Protein 5Y1F (pdb70)

Structure (mmCIF, N/CA/C/O backbone):
data_5Y1F
#
_entry.id   5Y1F
#
_cell.length_a   113.494
_cell.length_b   48.927
_cell.length_c   56.364
_cell.angle_alpha   90.00
_cell.angle_beta   104.71
_cell.angle_gamma   90.00
#
_symmetry.space_group_name_H-M   'C 1 2 1'
#
loop_
_entity.id
_entity.type
_entity.pdbx_description
1 polymer 'NAD dependent epimerase/dehydratase family'
2 non-polymer NICOTINAMIDE-ADENINE-DINUCLEOTIDE
3 water water
#
loop_
_atom_site.group_PDB
_atom_site.id
_atom_site.type_symbol
_atom_site.label_atom_id
_atom_site.label_alt_id
_atom_site.label_comp_id
_atom_site.label_asym_id
_atom_site.label_entity_id
_atom_site.label_seq_id
_atom_site.pdbx_PDB_ins_code
_atom_site.Cartn_x
_atom_site.Cartn_y
_atom_site.Cartn_z
_atom_site.occupancy
_atom_site.B_iso_or_equiv
_atom_site.auth_seq_id
_atom_site.auth_comp_id
_atom_site.auth_asym_id
_atom_site.auth_atom_id
_atom_site.pdbx_PDB_model_num
ATOM 1 N N . GLY A 1 18 ? -1.938 -8.250 28.098 1.00 32.56 -2 GLY A N 1
ATOM 2 C CA . GLY A 1 18 ? -1.752 -9.722 28.277 1.00 28.26 -2 GLY A CA 1
ATOM 3 C C . GLY A 1 18 ? -0.602 -10.037 29.218 1.00 29.47 -2 GLY A C 1
ATOM 4 O O . GLY A 1 18 ? 0.056 -9.134 29.747 1.00 28.01 -2 GLY A O 1
ATOM 5 N N . SER A 1 19 ? -0.393 -11.323 29.471 1.00 26.11 -1 SER A N 1
ATOM 6 C CA . SER A 1 19 ? 0.695 -11.757 30.361 1.00 23.04 -1 SER A CA 1
ATOM 7 C C . SER A 1 19 ? 2.058 -11.467 29.700 1.00 22.01 -1 SER A C 1
ATOM 8 O O . SER A 1 19 ? 3.058 -11.244 30.395 1.00 25.46 -1 SER A O 1
ATOM 11 N N . HIS A 1 20 ? 2.091 -11.569 28.366 1.00 20.58 0 HIS A N 1
ATOM 12 C CA . HIS A 1 20 ? 3.319 -11.433 27.551 1.00 22.34 0 HIS A CA 1
ATOM 13 C C . HIS A 1 20 ? 4.342 -12.558 27.769 1.00 19.78 0 HIS A C 1
ATOM 14 O O . HIS A 1 20 ? 5.557 -12.383 27.649 1.00 19.37 0 HIS A O 1
ATOM 21 N N . MET A 1 21 ? 3.846 -13.677 28.241 1.00 14.52 1 MET A N 1
ATOM 22 C CA . MET A 1 21 ? 4.688 -14.758 28.674 1.00 13.69 1 MET A CA 1
ATOM 23 C C . MET A 1 21 ? 5.043 -15.624 27.468 1.00 10.57 1 MET A C 1
ATOM 24 O O . MET A 1 21 ? 4.203 -15.959 26.637 1.00 11.31 1 MET A O 1
ATOM 29 N N . ILE A 1 22 ? 6.289 -16.050 27.496 1.00 9.88 2 ILE A N 1
ATOM 30 C CA . ILE A 1 22 ? 6.903 -16.803 26.398 1.00 10.24 2 ILE A CA 1
ATOM 31 C C . ILE A 1 22 ? 7.452 -18.102 26.984 1.00 10.06 2 ILE A C 1
ATOM 32 O O . ILE A 1 22 ? 8.171 -18.095 27.974 1.00 10.53 2 ILE A O 1
ATOM 37 N N . LEU A 1 23 ? 7.155 -19.207 26.316 1.00 9.03 3 LEU A N 1
ATOM 38 C CA . LEU A 1 23 ? 7.736 -20.511 26.563 1.00 8.63 3 LEU A CA 1
ATOM 39 C C . LEU A 1 23 ? 8.752 -20.895 25.486 1.00 8.21 3 LEU A C 1
ATOM 40 O O . LEU A 1 23 ? 8.470 -20.700 24.296 1.00 8.88 3 LEU A O 1
ATOM 45 N N . VAL A 1 24 ? 9.872 -21.474 25.894 1.00 7.93 4 VAL A N 1
ATOM 46 C CA . VAL A 1 24 ? 10.841 -22.037 24.965 1.00 7.50 4 VAL A CA 1
ATOM 47 C C . VAL A 1 24 ? 10.920 -23.524 25.231 1.00 7.44 4 VAL A C 1
ATOM 48 O O . VAL A 1 24 ? 11.363 -23.946 26.325 1.00 8.64 4 VAL A O 1
ATOM 52 N N . THR A 1 25 ? 10.472 -24.372 24.294 1.00 7.13 5 THR A N 1
ATOM 53 C CA . THR A 1 25 ? 10.712 -25.814 24.395 1.00 7.33 5 THR A CA 1
ATOM 54 C C . THR A 1 25 ? 12.098 -26.134 23.809 1.00 7.88 5 THR A C 1
ATOM 55 O O . THR A 1 25 ? 12.695 -25.317 23.093 1.00 8.77 5 THR A O 1
ATOM 59 N N . GLY A 1 26 ? 12.645 -27.273 24.182 1.00 7.44 6 GLY A N 1
ATOM 60 C CA . GLY A 1 26 ? 13.984 -27.613 23.769 1.00 7.64 6 GLY A CA 1
ATOM 61 C C . GLY A 1 26 ? 15.014 -26.618 24.266 1.00 7.93 6 GLY A C 1
ATOM 62 O O . GLY A 1 26 ? 16.053 -26.401 23.601 1.00 9.31 6 GLY A O 1
ATOM 63 N N . ALA A 1 27 ? 14.743 -26.007 25.439 1.00 8.12 7 ALA A N 1
ATOM 64 C CA . ALA A 1 27 ? 15.493 -24.857 25.880 1.00 8.74 7 ALA A CA 1
ATOM 65 C C . ALA A 1 27 ? 16.939 -25.126 26.220 1.00 8.25 7 ALA A C 1
ATOM 66 O O . ALA A 1 27 ? 17.712 -24.153 26.199 1.00 9.73 7 ALA A O 1
ATOM 68 N N . LEU A 1 28 ? 17.311 -26.359 26.460 1.00 8.54 8 LEU A N 1
ATOM 69 C CA . LEU A 1 28 ? 18.685 -26.683 26.851 1.00 9.72 8 LEU A CA 1
ATOM 70 C C . LEU A 1 28 ? 19.581 -27.008 25.692 1.00 10.25 8 LEU A C 1
ATOM 71 O O . LEU A 1 28 ? 20.761 -27.311 25.880 1.00 11.15 8 LEU A O 1
ATOM 76 N N . GLY A 1 29 ? 19.038 -27.033 24.480 1.00 9.38 9 GLY A N 1
ATOM 77 C CA . GLY A 1 29 ? 19.794 -27.418 23.297 1.00 9.17 9 GLY A CA 1
ATOM 78 C C . GLY A 1 29 ? 20.650 -26.312 22.724 1.00 8.83 9 GLY A C 1
ATOM 79 O O . GLY A 1 29 ? 20.856 -25.227 23.323 1.00 8.11 9 GLY A O 1
ATOM 80 N N . GLN A 1 30 ? 21.217 -26.582 21.549 1.00 8.01 10 GLN A N 1
ATOM 81 C CA . GLN A 1 30 ? 22.172 -25.671 20.948 1.00 7.98 10 GLN A CA 1
ATOM 82 C C . GLN A 1 30 ? 21.592 -24.299 20.732 1.00 8.42 10 GLN A C 1
ATOM 83 O O . GLN A 1 30 ? 22.189 -23.271 21.074 1.00 8.29 10 GLN A O 1
ATOM 89 N N . ILE A 1 31 ? 20.417 -24.261 20.145 1.00 7.85 11 ILE A N 1
ATOM 90 C CA . ILE A 1 31 ? 19.759 -22.964 19.900 1.00 7.55 11 ILE A CA 1
ATOM 91 C C . ILE A 1 31 ? 19.219 -22.390 21.191 1.00 7.93 11 ILE A C 1
ATOM 92 O O . ILE A 1 31 ? 19.375 -21.210 21.503 1.00 8.55 11 ILE A O 1
ATOM 97 N N . GLY A 1 32 ? 18.497 -23.196 21.950 1.00 7.48 12 GLY A N 1
ATOM 98 C CA . GLY A 1 32 ? 17.775 -22.760 23.130 1.00 8.51 12 GLY A CA 1
ATOM 99 C C . GLY A 1 32 ? 18.679 -22.138 24.160 1.00 9.31 12 GLY A C 1
ATOM 100 O O . GLY A 1 32 ? 18.295 -21.143 24.791 1.00 10.36 12 GLY A O 1
ATOM 101 N N . THR A 1 33 ? 19.894 -22.655 24.318 1.00 9.04 13 THR A N 1
ATOM 102 C CA . THR A 1 33 ? 20.885 -22.085 25.235 1.00 11.50 13 THR A CA 1
ATOM 103 C C . THR A 1 33 ? 21.059 -20.591 24.989 1.00 12.24 13 THR A C 1
ATOM 104 O O . THR A 1 33 ? 21.167 -19.782 25.934 1.00 14.59 13 THR A O 1
ATOM 108 N N . GLU A 1 34 ? 21.057 -20.200 23.734 1.00 9.47 14 GLU A N 1
ATOM 109 C CA . GLU A 1 34 ? 21.269 -18.819 23.355 1.00 9.64 14 GLU A CA 1
ATOM 110 C C . GLU A 1 34 ? 19.978 -18.060 23.151 1.00 9.99 14 GLU A C 1
ATOM 111 O O . GLU A 1 34 ? 19.923 -16.846 23.437 1.00 10.43 14 GLU A O 1
ATOM 117 N N . LEU A 1 35 ? 18.925 -18.723 22.674 1.00 9.22 15 LEU A N 1
ATOM 118 C CA . LEU A 1 35 ? 17.671 -18.051 22.472 1.00 8.38 15 LEU A CA 1
ATOM 119 C C . LEU A 1 35 ? 17.006 -17.619 23.769 1.00 9.71 15 LEU A C 1
ATOM 120 O O . LEU A 1 35 ? 16.471 -16.507 23.847 1.00 10.21 15 LEU A O 1
ATOM 125 N N . VAL A 1 36 ? 17.097 -18.438 24.815 1.00 9.64 16 VAL A N 1
ATOM 126 C CA . VAL A 1 36 ? 16.563 -18.041 26.117 1.00 9.61 16 VAL A CA 1
ATOM 127 C C . VAL A 1 36 ? 17.188 -16.724 26.579 1.00 11.21 16 VAL A C 1
ATOM 128 O O . VAL A 1 36 ? 16.459 -15.799 26.990 1.00 11.05 16 VAL A O 1
ATOM 132 N N . LEU A 1 37 ? 18.508 -16.606 26.476 1.00 10.46 17 LEU A N 1
ATOM 133 C CA . LEU A 1 37 ? 19.171 -15.367 26.840 1.00 11.41 17 LEU A CA 1
ATOM 134 C C . LEU A 1 37 ? 18.701 -14.209 26.013 1.00 10.50 17 LEU A C 1
ATOM 135 O O . LEU A 1 37 ? 18.414 -13.117 26.574 1.00 11.63 17 LEU A O 1
ATOM 140 N N . ALA A 1 38 ? 18.621 -14.355 24.702 1.00 11.01 18 ALA A N 1
ATOM 141 C CA . ALA A 1 38 ? 18.214 -13.267 23.862 1.00 11.67 18 ALA A CA 1
ATOM 142 C C . ALA A 1 38 ? 16.788 -12.828 24.203 1.00 10.85 18 ALA A C 1
ATOM 143 O O . ALA A 1 38 ? 16.488 -11.626 24.183 1.00 11.42 18 ALA A O 1
ATOM 145 N N . LEU A 1 39 ? 15.909 -13.777 24.495 1.00 10.88 19 LEU A N 1
ATOM 146 C CA . LEU A 1 39 ? 14.507 -13.434 24.808 1.00 10.63 19 LEU A CA 1
ATOM 147 C C . LEU A 1 39 ? 14.432 -12.778 26.185 1.00 11.13 19 LEU A C 1
ATOM 148 O O . LEU A 1 39 ? 13.650 -11.835 26.370 1.00 11.43 19 LEU A O 1
ATOM 153 N N . GLN A 1 40 ? 15.232 -13.232 27.118 1.00 10.22 20 GLN A N 1
ATOM 154 C CA . GLN A 1 40 ? 15.270 -12.574 28.451 1.00 11.23 20 GLN A CA 1
ATOM 155 C C . GLN A 1 40 ? 15.700 -11.122 28.285 1.00 13.14 20 GLN A C 1
ATOM 156 O O . GLN A 1 40 ? 15.109 -10.222 28.919 1.00 15.11 20 GLN A O 1
ATOM 162 N N . GLU A 1 41 ? 16.705 -10.860 27.453 1.00 13.17 21 GLU A N 1
ATOM 163 C CA . GLU A 1 41 ? 17.179 -9.484 27.284 1.00 16.24 21 GLU A CA 1
ATOM 164 C C . GLU A 1 41 ? 16.157 -8.636 26.538 1.00 17.24 21 GLU A C 1
ATOM 165 O O . GLU A 1 41 ? 15.996 -7.447 26.834 1.00 19.14 21 GLU A O 1
ATOM 171 N N . LYS A 1 42 ? 15.443 -9.219 25.577 1.00 13.30 22 LYS A N 1
ATOM 172 C CA . LYS A 1 42 ? 14.478 -8.486 24.772 1.00 15.73 22 LYS A CA 1
ATOM 173 C C . LYS A 1 42 ? 13.231 -8.131 25.569 1.00 13.73 22 LYS A C 1
ATOM 174 O O . LYS A 1 42 ? 12.718 -6.999 25.477 1.00 16.39 22 LYS A O 1
ATOM 180 N N . TYR A 1 43 ? 12.710 -9.096 26.314 1.00 12.34 23 TYR A N 1
ATOM 181 C CA . TYR A 1 43 ? 11.375 -8.992 26.925 1.00 12.51 23 TYR A CA 1
ATOM 182 C C . TYR A 1 43 ? 11.394 -8.816 28.411 1.00 13.07 23 TYR A C 1
ATOM 183 O O . TYR A 1 43 ? 10.352 -8.456 28.978 1.00 15.13 23 TYR A O 1
ATOM 192 N N . GLY A 1 44 ? 12.517 -9.109 29.061 1.00 13.62 24 GLY A N 1
ATOM 193 C CA . GLY A 1 44 ? 12.639 -9.117 30.510 1.00 14.24 24 GLY A CA 1
ATOM 194 C C . GLY A 1 44 ? 12.682 -10.535 31.007 1.00 13.69 24 GLY A C 1
ATOM 195 O O . GLY A 1 44 ? 11.972 -11.418 30.523 1.00 14.43 24 GLY A O 1
ATOM 196 N N . ASN A 1 45 ? 13.496 -10.804 32.001 1.00 13.05 25 ASN A N 1
ATOM 197 C CA . ASN A 1 45 ? 13.684 -12.164 32.449 1.00 16.27 25 ASN A CA 1
ATOM 198 C C . ASN A 1 45 ? 12.386 -12.776 32.971 1.00 15.90 25 ASN A C 1
ATOM 199 O O . ASN A 1 45 ? 12.122 -13.961 32.726 1.00 20.12 25 ASN A O 1
ATOM 204 N N . ASP A 1 46 ? 11.517 -12.003 33.604 1.00 16.08 26 ASP A N 1
ATOM 205 C CA . ASP A 1 46 ? 10.305 -12.559 34.178 1.00 17.11 26 ASP A CA 1
ATOM 206 C C . ASP A 1 46 ? 9.294 -13.083 33.175 1.00 17.24 26 ASP A C 1
ATOM 207 O O . ASP A 1 46 ? 8.229 -13.601 33.556 1.00 19.12 26 ASP A O 1
ATOM 212 N N . LYS A 1 47 ? 9.544 -12.800 31.904 1.00 13.43 27 LYS A N 1
ATOM 213 C CA . LYS A 1 47 ? 8.607 -13.166 30.860 1.00 13.75 27 LYS A CA 1
ATOM 214 C C . LYS A 1 47 ? 8.917 -14.483 30.212 1.00 10.76 27 LYS A C 1
ATOM 215 O O . LYS A 1 47 ? 8.111 -14.934 29.430 1.00 12.67 27 LYS A O 1
ATOM 221 N N . ILE A 1 48 ? 10.040 -15.103 30.533 1.00 10.71 28 ILE A N 1
ATOM 222 C CA . ILE A 1 48 ? 10.497 -16.268 29.793 1.00 10.27 28 ILE A CA 1
ATOM 223 C C . ILE A 1 48 ? 10.536 -17.525 30.633 1.00 12.01 28 ILE A C 1
ATOM 224 O O . ILE A 1 48 ? 11.071 -17.522 31.757 1.00 13.60 28 ILE A O 1
ATOM 229 N N . ILE A 1 49 ? 9.862 -18.574 30.183 1.00 10.00 29 ILE A N 1
ATOM 230 C CA . ILE A 1 49 ? 9.882 -19.861 30.826 1.00 10.40 29 ILE A CA 1
ATOM 231 C C . ILE A 1 49 ? 10.580 -20.854 29.908 1.00 8.82 29 ILE A C 1
ATOM 232 O O . ILE A 1 49 ? 10.235 -20.950 28.722 1.00 10.59 29 ILE A O 1
ATOM 237 N N . ALA A 1 50 ? 11.506 -21.626 30.437 1.00 9.51 30 ALA A N 1
ATOM 238 C CA . ALA A 1 50 ? 12.240 -22.631 29.678 1.00 8.69 30 ALA A CA 1
ATOM 239 C C . ALA A 1 50 ? 11.637 -23.987 29.966 1.00 8.41 30 ALA A C 1
ATOM 240 O O . ALA A 1 50 ? 11.236 -24.258 31.124 1.00 10.48 30 ALA A O 1
ATOM 242 N N . SER A 1 51 ? 11.667 -24.893 29.003 1.00 8.72 31 SER A N 1
ATOM 243 C CA . SER A 1 51 ? 11.251 -26.270 29.237 1.00 8.89 31 SER A CA 1
ATOM 244 C C . SER A 1 51 ? 12.120 -27.233 28.430 1.00 9.32 31 SER A C 1
ATOM 245 O O . SER A 1 51 ? 12.587 -26.923 27.316 1.00 9.35 31 SER A O 1
ATOM 248 N N . ASP A 1 52 ? 12.397 -28.376 29.027 1.00 8.73 32 ASP A N 1
ATOM 249 C CA . ASP A 1 52 ? 13.131 -29.469 28.398 1.00 8.67 32 ASP A CA 1
ATOM 250 C C . ASP A 1 52 ? 12.868 -30.719 29.268 1.00 9.27 32 ASP A C 1
ATOM 251 O O . ASP A 1 52 ? 12.061 -30.664 30.199 1.00 9.88 32 ASP A O 1
ATOM 256 N N . LEU A 1 53 ? 13.490 -31.837 28.929 1.00 10.14 33 LEU A N 1
ATOM 257 C CA . LEU A 1 53 ? 13.192 -33.098 29.609 1.00 10.12 33 LEU A CA 1
ATOM 258 C C . LEU A 1 53 ? 13.573 -33.163 31.074 1.00 11.97 33 LEU A C 1
ATOM 259 O O . LEU A 1 53 ? 12.797 -33.677 31.900 1.00 14.24 33 LEU A O 1
ATOM 264 N N . LYS A 1 54 ? 14.744 -32.663 31.398 1.00 10.63 34 LYS A N 1
ATOM 265 C CA . LYS A 1 54 ? 15.308 -32.772 32.770 1.00 13.23 34 LYS A CA 1
ATOM 266 C C . LYS A 1 54 ? 15.721 -31.424 33.264 1.00 15.04 34 LYS A C 1
ATOM 267 O O . LYS A 1 54 ? 16.309 -30.621 32.530 1.00 14.35 34 LYS A O 1
ATOM 273 N N . GLU A 1 55 ? 15.394 -31.196 34.534 1.00 15.96 35 GLU A N 1
ATOM 274 C CA . GLU A 1 55 ? 15.699 -29.956 35.205 1.00 19.13 35 GLU A CA 1
ATOM 275 C C . GLU A 1 55 ? 17.182 -29.855 35.357 1.00 18.68 35 GLU A C 1
ATOM 276 O O . GLU A 1 55 ? 17.785 -30.715 36.005 1.00 22.50 35 GLU A O 1
ATOM 282 N N . PRO A 1 56 ? 17.787 -28.773 34.873 1.00 20.49 36 PRO A N 1
ATOM 283 C CA . PRO A 1 56 ? 19.195 -28.458 35.047 1.00 28.30 36 PRO A CA 1
ATOM 284 C C . PRO A 1 56 ? 19.535 -27.979 36.481 1.00 25.38 36 PRO A C 1
ATOM 285 O O . PRO A 1 56 ? 18.666 -27.474 37.172 1.00 24.86 36 PRO A O 1
ATOM 289 N N . GLU A 1 57 ? 20.757 -28.287 36.938 1.00 36.29 37 GLU A N 1
ATOM 290 C CA . GLU A 1 57 ? 21.286 -27.831 38.237 1.00 40.04 37 GLU A CA 1
ATOM 291 C C . GLU A 1 57 ? 21.328 -26.301 38.335 1.00 33.60 37 GLU A C 1
ATOM 292 O O . GLU A 1 57 ? 20.656 -25.721 39.185 1.00 40.11 37 GLU A O 1
ATOM 298 N N . ASN A 1 58 ? 22.127 -25.649 37.493 1.00 36.74 38 ASN A N 1
ATOM 299 C CA . ASN A 1 58 ? 22.632 -24.286 37.817 1.00 35.68 38 ASN A CA 1
ATOM 300 C C . ASN A 1 58 ? 22.169 -23.161 36.881 1.00 32.01 38 ASN A C 1
ATOM 301 O O . ASN A 1 58 ? 22.966 -22.597 36.134 1.00 28.07 38 ASN A O 1
ATOM 306 N N . TYR A 1 59 ? 20.899 -22.780 36.987 1.00 28.01 39 TYR A N 1
ATOM 307 C CA . TYR A 1 59 ? 20.136 -22.317 35.820 1.00 26.53 39 TYR A CA 1
ATOM 308 C C . TYR A 1 59 ? 19.291 -21.093 36.144 1.00 23.51 39 TYR A C 1
ATOM 309 O O . TYR A 1 59 ? 18.468 -21.133 37.064 1.00 30.08 39 TYR A O 1
ATOM 318 N N . HIS A 1 60 ? 19.523 -19.995 35.422 1.00 25.13 40 HIS A N 1
ATOM 319 C CA . HIS A 1 60 ? 18.938 -18.694 35.722 1.00 26.90 40 HIS A CA 1
ATOM 320 C C . HIS A 1 60 ? 17.816 -18.387 34.720 1.00 25.40 40 HIS A C 1
ATOM 321 O O . HIS A 1 60 ? 17.807 -17.376 34.006 1.00 21.84 40 HIS A O 1
ATOM 328 N N . CYS A 1 61 ? 16.892 -19.326 34.635 1.00 23.05 41 CYS A N 1
ATOM 329 C CA . CYS A 1 61 ? 15.601 -19.063 34.047 1.00 18.64 41 CYS A CA 1
ATOM 330 C C . CYS A 1 61 ? 14.625 -19.976 34.805 1.00 19.14 41 CYS A C 1
ATOM 331 O O . CYS A 1 61 ? 14.963 -21.094 35.168 1.00 19.46 41 CYS A O 1
ATOM 334 N N . LYS A 1 62 ? 13.412 -19.526 34.995 1.00 16.19 42 LYS A N 1
ATOM 335 C CA . LYS A 1 62 ? 12.365 -20.427 35.431 1.00 14.84 42 LYS A CA 1
ATOM 336 C C . LYS A 1 62 ? 12.241 -21.580 34.433 1.00 12.42 42 LYS A C 1
ATOM 337 O O . LYS A 1 62 ? 12.286 -21.365 33.184 1.00 12.16 42 LYS A O 1
ATOM 343 N N . PHE A 1 63 ? 12.079 -22.761 34.973 1.00 11.15 43 PHE A N 1
ATOM 344 C CA . PHE A 1 63 ? 12.153 -23.993 34.198 1.00 11.37 43 PHE A CA 1
ATOM 345 C C . PHE A 1 63 ? 10.990 -24.900 34.553 1.00 11.56 43 PHE A C 1
ATOM 346 O O . PHE A 1 63 ? 10.655 -25.080 35.743 1.00 13.94 43 PHE A O 1
ATOM 354 N N . GLU A 1 64 ? 10.346 -25.479 33.546 1.00 11.12 44 GLU A N 1
ATOM 355 C CA . GLU A 1 64 ? 9.321 -26.473 33.737 1.00 11.21 44 GLU A CA 1
ATOM 356 C C . GLU A 1 64 ? 9.649 -27.712 32.924 1.00 11.20 44 GLU A C 1
ATOM 357 O O . GLU A 1 64 ? 9.712 -27.657 31.694 1.00 12.09 44 GLU A O 1
ATOM 363 N N . LYS A 1 65 ? 9.858 -28.841 33.569 1.00 10.32 45 LYS A N 1
ATOM 364 C CA . LYS A 1 65 ? 10.204 -30.054 32.867 1.00 10.69 45 LYS A CA 1
ATOM 365 C C . LYS A 1 65 ? 8.991 -30.575 32.127 1.00 10.00 45 LYS A C 1
ATOM 366 O O . LYS A 1 65 ? 7.873 -30.525 32.648 1.00 10.90 45 LYS A O 1
ATOM 372 N N . CYS A 1 66 ? 9.201 -31.153 30.963 1.00 9.74 46 CYS A N 1
ATOM 373 C CA . CYS A 1 66 ? 8.131 -31.773 30.217 1.00 10.18 46 CYS A CA 1
ATOM 374 C C . CYS A 1 66 ? 8.676 -32.647 29.112 1.00 9.28 46 CYS A C 1
ATOM 375 O O . CYS A 1 66 ? 9.655 -32.260 28.459 1.00 10.63 46 CYS A O 1
ATOM 378 N N . ASP A 1 67 ? 8.045 -33.770 28.810 1.00 9.90 47 ASP A N 1
ATOM 379 C CA . ASP A 1 67 ? 8.263 -34.429 27.524 1.00 9.18 47 ASP A CA 1
ATOM 380 C C . ASP A 1 67 ? 7.247 -33.806 26.568 1.00 10.33 47 ASP A C 1
ATOM 381 O O . ASP A 1 67 ? 6.052 -33.697 26.870 1.00 9.99 47 ASP A O 1
ATOM 386 N N . ILE A 1 68 ? 7.715 -33.412 25.380 1.00 8.93 48 ILE A N 1
ATOM 387 C CA . ILE A 1 68 ? 6.881 -32.742 24.419 1.00 9.69 48 ILE A CA 1
ATOM 388 C C . ILE A 1 68 ? 5.748 -33.617 23.928 1.00 9.27 48 ILE A C 1
ATOM 389 O O . ILE A 1 68 ? 4.770 -33.117 23.363 1.00 10.77 48 ILE A O 1
ATOM 394 N N . ARG A 1 69 ? 5.877 -34.928 24.137 1.00 9.84 49 ARG A N 1
ATOM 395 C CA . ARG A 1 69 ? 4.815 -35.863 23.806 1.00 10.92 49 ARG A CA 1
ATOM 396 C C . ARG A 1 69 ? 3.707 -35.948 24.839 1.00 10.72 49 ARG A C 1
ATOM 397 O O . ARG A 1 69 ? 2.664 -36.536 24.559 1.00 14.23 49 ARG A O 1
ATOM 405 N N . ASP A 1 70 ? 3.901 -35.387 26.002 1.00 9.21 50 ASP A N 1
ATOM 406 C CA . ASP A 1 70 ? 2.964 -35.492 27.146 1.00 10.46 50 ASP A CA 1
ATOM 407 C C . ASP A 1 70 ? 2.065 -34.294 27.070 1.00 10.47 50 ASP A C 1
ATOM 408 O O . ASP A 1 70 ? 2.345 -33.238 27.598 1.00 11.52 50 ASP A O 1
ATOM 413 N N . ILE A 1 71 ? 0.942 -34.499 26.397 1.00 12.06 51 ILE A N 1
ATOM 414 C CA . ILE A 1 71 ? 0.034 -33.362 26.173 1.00 13.90 51 ILE A CA 1
ATOM 415 C C . ILE A 1 71 ? -0.556 -32.754 27.443 1.00 12.82 51 ILE A C 1
ATOM 416 O O . ILE A 1 71 ? -0.715 -31.547 27.574 1.00 12.58 51 ILE A O 1
ATOM 421 N N . GLU A 1 72 ? -0.830 -33.611 28.427 1.00 12.58 52 GLU A N 1
ATOM 422 C CA . GLU A 1 72 ? -1.424 -33.105 29.648 1.00 14.59 52 GLU A CA 1
ATOM 423 C C . GLU A 1 72 ? -0.495 -32.157 30.424 1.00 11.70 52 GLU A C 1
ATOM 424 O O . GLU A 1 72 ? -0.875 -31.071 30.838 1.00 12.08 52 GLU A O 1
ATOM 430 N N . THR A 1 73 ? 0.759 -32.573 30.589 1.00 12.06 53 THR A N 1
ATOM 431 C CA . THR A 1 73 ? 1.703 -31.746 31.292 1.00 11.35 53 THR A CA 1
ATOM 432 C C . THR A 1 73 ? 2.053 -30.497 30.465 1.00 9.34 53 THR A C 1
ATOM 433 O O . THR A 1 73 ? 2.115 -29.403 30.957 1.00 10.48 53 THR A O 1
ATOM 437 N N . TYR A 1 74 ? 2.177 -30.676 29.148 1.00 9.79 54 TYR A N 1
ATOM 438 C CA . TYR A 1 74 ? 2.470 -29.518 28.289 1.00 9.70 54 TYR A CA 1
ATOM 439 C C . TYR A 1 74 ? 1.382 -28.456 28.415 1.00 10.54 54 TYR A C 1
ATOM 440 O O . TYR A 1 74 ? 1.642 -27.268 28.576 1.00 10.62 54 TYR A O 1
ATOM 449 N N . GLU A 1 75 ? 0.127 -28.903 28.318 1.00 11.96 55 GLU A N 1
ATOM 450 C CA . GLU A 1 75 ? -0.954 -27.957 28.449 1.00 12.90 55 GLU A CA 1
ATOM 451 C C . GLU A 1 75 ? -0.953 -27.233 29.796 1.00 12.19 55 GLU A C 1
ATOM 452 O O . GLU A 1 75 ? -1.173 -26.019 29.876 1.00 13.00 55 GLU A O 1
ATOM 458 N N . ARG A 1 76 ? -0.729 -28.011 30.860 1.00 12.44 56 ARG A N 1
ATOM 459 C CA . ARG A 1 76 ? -0.680 -27.459 32.173 1.00 14.78 56 ARG A CA 1
ATOM 460 C C . ARG A 1 76 ? 0.386 -26.361 32.281 1.00 13.11 56 ARG A C 1
ATOM 461 O O . ARG A 1 76 ? 0.138 -25.286 32.824 1.00 13.73 56 ARG A O 1
ATOM 469 N N . ILE A 1 77 ? 1.586 -26.591 31.746 1.00 12.52 57 ILE A N 1
ATOM 470 C CA . ILE A 1 77 ? 2.622 -25.584 31.812 1.00 13.35 57 ILE A CA 1
ATOM 471 C C . ILE A 1 77 ? 2.164 -24.323 31.105 1.00 11.62 57 ILE A C 1
ATOM 472 O O . ILE A 1 77 ? 2.391 -23.201 31.554 1.00 12.95 57 ILE A O 1
ATOM 477 N N . ASN A 1 78 ? 1.506 -24.484 29.970 1.00 10.89 58 ASN A N 1
ATOM 478 C CA . ASN A 1 78 ? 1.068 -23.345 29.201 1.00 10.44 58 ASN A CA 1
ATOM 479 C C . ASN A 1 78 ? -0.022 -22.559 29.922 1.00 12.70 58 ASN A C 1
ATOM 480 O O . ASN A 1 78 ? 0.049 -21.340 30.036 1.00 13.21 58 ASN A O 1
ATOM 485 N N . ASN A 1 79 ? -1.015 -23.274 30.441 1.00 14.71 59 ASN A N 1
ATOM 486 C CA . ASN A 1 79 ? -2.117 -22.687 31.234 1.00 18.09 59 ASN A CA 1
ATOM 487 C C . ASN A 1 79 ? -1.678 -21.934 32.405 1.00 16.68 59 ASN A C 1
ATOM 488 O O . ASN A 1 79 ? -2.089 -20.795 32.621 1.00 17.55 59 ASN A O 1
ATOM 493 N N A GLU A 1 80 ? -0.878 -22.599 33.224 0.50 17.85 60 GLU A N 1
ATOM 494 N N B GLU A 1 80 ? -0.850 -22.586 33.206 0.50 16.69 60 GLU A N 1
ATOM 495 C CA A GLU A 1 80 ? -0.560 -22.078 34.539 0.50 20.87 60 GLU A CA 1
ATOM 496 C CA B GLU A 1 80 ? -0.526 -22.106 34.543 0.50 18.40 60 GLU A CA 1
ATOM 497 C C A GLU A 1 80 ? 0.302 -20.848 34.385 0.50 18.97 60 GLU A C 1
ATOM 498 C C B GLU A 1 80 ? 0.445 -20.946 34.489 0.50 18.34 60 GLU A C 1
ATOM 499 O O A GLU A 1 80 ? 0.103 -19.865 35.102 0.50 19.92 60 GLU A O 1
ATOM 500 O O B GLU A 1 80 ? 0.566 -20.173 35.453 0.50 19.66 60 GLU A O 1
ATOM 511 N N . ASN A 1 81 ? 1.201 -20.855 33.392 1.00 17.46 61 ASN A N 1
ATOM 512 C CA . ASN A 1 81 ? 2.095 -19.725 33.158 1.00 16.36 61 ASN A CA 1
ATOM 513 C C . ASN A 1 81 ? 1.555 -18.674 32.183 1.00 13.89 61 ASN A C 1
ATOM 514 O O . ASN A 1 81 ? 2.246 -17.720 31.833 1.00 16.18 61 ASN A O 1
ATOM 519 N N . LYS A 1 82 ? 0.319 -18.846 31.748 1.00 14.01 62 LYS A N 1
ATOM 520 C CA . LYS A 1 82 ? -0.333 -17.897 30.875 1.00 14.56 62 LYS A CA 1
ATOM 521 C C . LYS A 1 82 ? 0.476 -17.642 29.606 1.00 12.28 62 LYS A C 1
ATOM 522 O O . LYS A 1 82 ? 0.562 -16.535 29.125 1.00 13.09 62 LYS A O 1
ATOM 528 N N . ILE A 1 83 ? 0.979 -18.731 29.026 1.00 10.91 63 ILE A N 1
ATOM 529 C CA . ILE A 1 83 ? 1.884 -18.625 27.879 1.00 10.85 63 ILE A CA 1
ATOM 530 C C . ILE A 1 83 ? 1.108 -18.104 26.671 1.00 9.72 63 ILE A C 1
ATOM 531 O O . ILE A 1 83 ? 0.084 -18.685 26.286 1.00 10.61 63 ILE A O 1
ATOM 536 N N . GLU A 1 84 ? 1.634 -17.075 26.030 1.00 10.49 64 GLU A N 1
ATOM 537 C CA . GLU A 1 84 ? 1.053 -16.497 24.838 1.00 10.85 64 GLU A CA 1
ATOM 538 C C . GLU A 1 84 ? 1.841 -16.762 23.533 1.00 10.41 64 GLU A C 1
ATOM 539 O O . GLU A 1 84 ? 1.303 -16.657 22.452 1.00 10.51 64 GLU A O 1
ATOM 545 N N . ILE A 1 85 ? 3.111 -17.071 23.691 1.00 9.52 65 ILE A N 1
ATOM 546 C CA . ILE A 1 85 ? 4.055 -17.247 22.562 1.00 8.82 65 ILE A CA 1
ATOM 547 C C . ILE A 1 85 ? 4.916 -18.449 22.932 1.00 8.91 65 ILE A C 1
ATOM 548 O O . ILE A 1 85 ? 5.455 -18.502 24.045 1.00 9.30 65 ILE A O 1
ATOM 553 N N . VAL A 1 86 ? 5.104 -19.358 22.001 1.00 7.73 66 VAL A N 1
ATOM 554 C CA . VAL A 1 86 ? 6.014 -20.497 22.179 1.00 7.99 66 VAL A CA 1
ATOM 555 C C . VAL A 1 86 ? 7.049 -20.506 21.064 1.00 8.05 66 VAL A C 1
ATOM 556 O O . VAL A 1 86 ? 6.717 -20.502 19.868 1.00 8.78 66 VAL A O 1
ATOM 560 N N . TYR A 1 87 ? 8.300 -20.607 21.477 1.00 7.64 67 TYR A N 1
ATOM 561 C CA . TYR A 1 87 ? 9.435 -20.871 20.586 1.00 7.49 67 TYR A CA 1
ATOM 562 C C . TYR A 1 87 ? 9.742 -22.352 20.758 1.00 7.16 67 TYR A C 1
ATOM 563 O O . TYR A 1 87 ? 10.242 -22.801 21.802 1.00 7.84 67 TYR A O 1
ATOM 572 N N . HIS A 1 88 ? 9.342 -23.157 19.771 1.00 6.84 68 HIS A N 1
ATOM 573 C CA . HIS A 1 88 ? 9.332 -24.605 19.898 1.00 7.22 68 HIS A CA 1
ATOM 574 C C . HIS A 1 88 ? 10.583 -25.196 19.259 1.00 7.06 68 HIS A C 1
ATOM 575 O O . HIS A 1 88 ? 10.610 -25.463 18.047 1.00 8.02 68 HIS A O 1
ATOM 582 N N . LEU A 1 89 ? 11.581 -25.479 20.081 1.00 6.84 69 LEU A N 1
ATOM 583 C CA . LEU A 1 89 ? 12.864 -25.988 19.625 1.00 7.22 69 LEU A CA 1
ATOM 584 C C . LEU A 1 89 ? 13.029 -27.485 19.856 1.00 7.78 69 LEU A C 1
ATOM 585 O O . LEU A 1 89 ? 13.984 -28.043 19.332 1.00 9.00 69 LEU A O 1
ATOM 590 N N . ALA A 1 90 ? 12.171 -28.143 20.633 1.00 7.62 70 ALA A N 1
ATOM 591 C CA . ALA A 1 90 ? 12.380 -29.542 20.932 1.00 8.46 70 ALA A CA 1
ATOM 592 C C . ALA A 1 90 ? 12.334 -30.387 19.675 1.00 7.63 70 ALA A C 1
ATOM 593 O O . ALA A 1 90 ? 11.427 -30.238 18.870 1.00 8.62 70 ALA A O 1
ATOM 595 N N . ALA A 1 91 ? 13.272 -31.287 19.517 1.00 8.23 71 ALA A N 1
ATOM 596 C CA . ALA A 1 91 ? 13.335 -32.138 18.330 1.00 7.41 71 ALA A CA 1
ATOM 597 C C . ALA A 1 91 ? 14.426 -33.161 18.514 1.00 7.98 71 ALA A C 1
ATOM 598 O O . ALA A 1 91 ? 15.302 -33.024 19.366 1.00 9.72 71 ALA A O 1
ATOM 600 N N . ILE A 1 92 ? 14.378 -34.174 17.668 1.00 7.57 72 ILE A N 1
ATOM 601 C CA . ILE A 1 92 ? 15.470 -35.124 17.390 1.00 8.10 72 ILE A CA 1
ATOM 602 C C . ILE A 1 92 ? 16.013 -34.748 16.002 1.00 7.73 72 ILE A C 1
ATOM 603 O O . ILE A 1 92 ? 15.243 -34.540 15.074 1.00 9.36 72 ILE A O 1
ATOM 608 N N A LEU A 1 93 ? 17.331 -34.630 15.885 0.50 7.94 73 LEU A N 1
ATOM 609 N N B LEU A 1 93 ? 17.338 -34.676 15.916 0.50 7.75 73 LEU A N 1
ATOM 610 C CA A LEU A 1 93 ? 17.915 -34.116 14.653 0.50 8.29 73 LEU A CA 1
ATOM 611 C CA B LEU A 1 93 ? 18.041 -34.110 14.771 0.50 7.94 73 LEU A CA 1
ATOM 612 C C A LEU A 1 93 ? 18.330 -35.213 13.703 0.50 8.59 73 LEU A C 1
ATOM 613 C C B LEU A 1 93 ? 18.338 -35.193 13.727 0.50 8.35 73 LEU A C 1
ATOM 614 O O A LEU A 1 93 ? 17.989 -36.394 13.874 0.50 9.04 73 LEU A O 1
ATOM 615 O O B LEU A 1 93 ? 18.009 -36.372 13.919 0.50 9.23 73 LEU A O 1
ATOM 624 N N . SER A 1 94 ? 18.990 -34.839 12.615 1.00 8.95 74 SER A N 1
ATOM 625 C CA . SER A 1 94 ? 19.075 -35.737 11.468 1.00 9.61 74 SER A CA 1
ATOM 626 C C . SER A 1 94 ? 19.870 -37.012 11.743 1.00 9.24 74 SER A C 1
ATOM 627 O O . SER A 1 94 ? 19.462 -38.080 11.362 1.00 9.34 74 SER A O 1
ATOM 630 N N . ALA A 1 95 ? 21.045 -36.894 12.320 1.00 8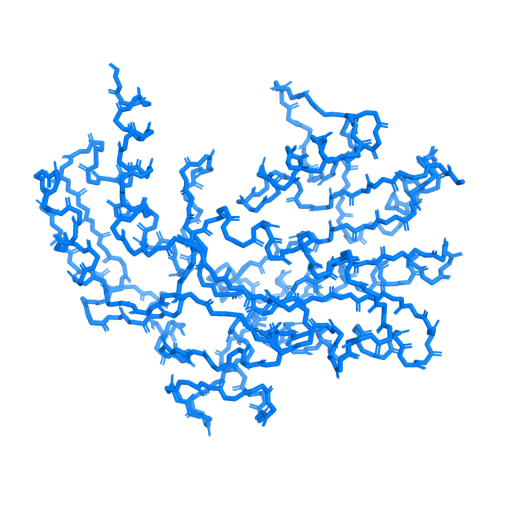.96 75 ALA A N 1
ATOM 631 C CA . ALA A 1 95 ? 21.899 -38.068 12.547 1.00 9.57 75 ALA A CA 1
ATOM 632 C C . ALA A 1 95 ? 21.275 -39.013 13.550 1.00 9.79 75 ALA A C 1
ATOM 633 O O . ALA A 1 95 ? 21.148 -40.198 13.303 1.00 10.21 75 ALA A O 1
ATOM 635 N N . ALA A 1 96 ? 20.743 -38.469 14.631 1.00 10.19 76 ALA A N 1
ATOM 636 C CA . ALA A 1 96 ? 20.036 -39.267 15.642 1.00 9.81 76 ALA A CA 1
ATOM 637 C C . ALA A 1 96 ? 18.804 -39.914 15.030 1.00 10.94 76 ALA A C 1
ATOM 638 O O . ALA A 1 96 ? 18.465 -41.046 15.370 1.00 11.30 76 ALA A O 1
ATOM 640 N N . GLY A 1 97 ? 18.133 -39.238 14.094 1.00 10.02 77 GLY A N 1
ATOM 641 C CA . GLY A 1 97 ? 16.947 -39.733 13.498 1.00 10.98 77 GLY A CA 1
ATOM 642 C C . GLY A 1 97 ? 17.230 -40.851 12.530 1.00 11.73 77 GLY A C 1
ATOM 643 O O . GLY A 1 97 ? 16.391 -41.758 12.378 1.00 12.96 77 GLY A O 1
ATOM 644 N N . GLU A 1 98 ? 18.402 -40.861 11.878 1.00 11.25 78 GLU A N 1
ATOM 645 C CA . GLU A 1 98 ? 18.752 -41.999 11.032 1.00 11.73 78 GLU A CA 1
ATOM 646 C C . GLU A 1 98 ? 18.986 -43.229 11.906 1.00 12.20 78 GLU A C 1
ATOM 647 O O . GLU A 1 98 ? 18.678 -44.335 11.490 1.00 15.27 78 GLU A O 1
ATOM 653 N N . LYS A 1 99 ? 19.593 -43.043 13.052 1.00 12.35 79 LYS A N 1
ATOM 654 C CA . LYS A 1 99 ? 19.854 -44.129 13.992 1.00 12.96 79 LYS A CA 1
ATOM 655 C C . LYS A 1 99 ? 18.543 -44.634 14.613 1.00 14.09 79 LYS A C 1
ATOM 656 O O . LYS A 1 99 ? 18.410 -45.869 14.866 1.00 16.02 79 LYS A O 1
ATOM 662 N N A ASN A 1 100 ? 17.579 -43.749 14.856 0.50 13.35 80 ASN A N 1
ATOM 663 N N B ASN A 1 100 ? 17.583 -43.753 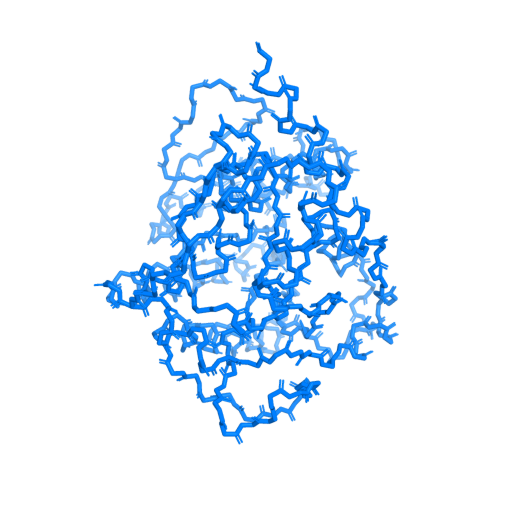14.883 0.50 12.11 80 ASN A N 1
ATOM 664 C CA A ASN A 1 100 ? 16.346 -44.095 15.565 0.50 15.37 80 ASN A CA 1
ATOM 665 C CA B ASN A 1 100 ? 16.328 -44.143 15.530 0.50 12.49 80 ASN A CA 1
ATOM 666 C C A ASN A 1 100 ? 15.123 -43.453 14.891 0.50 12.84 80 ASN A C 1
ATOM 667 C C B ASN A 1 100 ? 15.130 -43.466 14.882 0.50 11.72 80 ASN A C 1
ATOM 668 O O A ASN A 1 100 ? 14.584 -42.438 15.373 0.50 12.46 80 ASN A O 1
ATOM 669 O O B ASN A 1 100 ? 14.608 -42.447 15.377 0.50 12.23 80 ASN A O 1
ATOM 678 N N . PRO A 1 101 ? 14.692 -44.025 13.760 1.00 12.45 81 PRO A N 1
ATOM 679 C CA . PRO A 1 101 ? 13.643 -43.363 12.984 1.00 12.51 81 PRO A CA 1
ATOM 680 C C . PRO A 1 101 ? 12.343 -43.205 13.751 1.00 12.08 81 PRO A C 1
ATOM 681 O O . PRO A 1 101 ? 11.668 -42.204 13.600 1.00 12.60 81 PRO A O 1
ATOM 685 N N . GLU A 1 102 ? 11.959 -44.192 14.569 1.00 12.35 82 GLU A N 1
ATOM 686 C CA . GLU A 1 102 ? 10.690 -44.137 15.241 1.00 13.38 82 GLU A CA 1
ATOM 687 C C . GLU A 1 102 ? 10.663 -43.029 16.276 1.00 11.90 82 GLU A C 1
ATOM 688 O O . GLU A 1 102 ? 9.663 -42.307 16.383 1.00 13.51 82 GLU A O 1
ATOM 694 N N . LEU A 1 103 ? 11.759 -42.890 16.995 1.00 12.78 83 LEU A N 1
ATOM 695 C CA . LEU A 1 103 ? 11.870 -41.832 17.985 1.00 13.51 83 LEU A CA 1
ATOM 696 C C . LEU A 1 103 ? 11.793 -40.444 17.315 1.00 10.42 83 LEU A C 1
ATOM 697 O O . LEU A 1 103 ? 11.165 -39.534 17.808 1.00 11.07 83 LEU A O 1
ATOM 702 N N . CYS A 1 104 ? 12.500 -40.302 16.205 1.00 9.87 84 CYS A N 1
ATOM 703 C CA . CYS A 1 104 ? 12.508 -39.027 15.487 1.00 9.85 84 CYS A CA 1
ATOM 704 C C . CYS A 1 104 ? 11.091 -38.669 15.069 1.00 8.62 84 CYS A C 1
ATOM 705 O O . CYS A 1 104 ? 10.667 -37.525 15.265 1.00 9.11 84 CYS A O 1
ATOM 708 N N . HIS A 1 105 ? 10.351 -39.595 14.464 1.00 9.44 85 HIS A N 1
ATOM 709 C CA . HIS A 1 105 ? 9.002 -39.267 14.047 1.00 10.42 85 HIS A CA 1
ATOM 710 C C . HIS A 1 105 ? 8.150 -38.876 15.258 1.00 9.68 85 HIS A C 1
ATOM 711 O O . HIS A 1 105 ? 7.378 -37.945 15.231 1.00 10.97 85 HIS A O 1
ATOM 718 N N . ASP A 1 106 ? 8.219 -39.702 16.308 1.00 9.81 86 ASP A N 1
ATOM 719 C CA . ASP A 1 106 ? 7.391 -39.508 17.468 1.00 11.70 86 ASP A CA 1
ATOM 720 C C . ASP A 1 106 ? 7.625 -38.132 18.077 1.00 10.15 86 ASP A C 1
ATOM 721 O O . ASP A 1 106 ? 6.691 -37.327 18.225 1.00 10.47 86 ASP A O 1
ATOM 726 N N . VAL A 1 107 ? 8.872 -37.853 18.440 1.00 9.75 87 VAL A N 1
ATOM 727 C CA . VAL A 1 107 ? 9.169 -36.585 19.077 1.00 9.77 87 VAL A CA 1
ATOM 728 C C . VAL A 1 107 ? 8.869 -35.407 18.148 1.00 8.36 87 VAL A C 1
ATOM 729 O O . VAL A 1 107 ? 8.240 -34.424 18.552 1.00 9.38 87 VAL A O 1
ATOM 733 N N . ASN A 1 108 ? 9.306 -35.496 16.878 1.00 8.95 88 ASN A N 1
ATOM 734 C CA . ASN A 1 108 ? 9.171 -34.301 16.014 1.00 8.69 88 ASN A CA 1
ATOM 735 C C . ASN A 1 108 ? 7.740 -34.090 15.589 1.00 9.49 88 ASN A C 1
ATOM 736 O O . ASN A 1 108 ? 7.210 -32.992 15.697 1.00 10.28 88 ASN A O 1
ATOM 741 N N . TYR A 1 109 ? 7.091 -35.132 15.094 1.00 9.64 89 TYR A N 1
ATOM 742 C CA . TYR A 1 109 ? 5.745 -34.948 14.585 1.00 10.32 89 TYR A CA 1
ATOM 743 C C . TYR A 1 109 ? 4.710 -34.846 15.680 1.00 10.16 89 TYR A C 1
ATOM 744 O O . TYR A 1 109 ? 3.910 -33.918 15.684 1.00 10.42 89 TYR A O 1
ATOM 753 N N . ASN A 1 110 ? 4.722 -35.779 16.631 1.00 10.62 90 ASN A N 1
ATOM 754 C CA . ASN A 1 110 ? 3.701 -35.731 17.672 1.00 12.01 90 ASN A CA 1
ATOM 755 C C . ASN A 1 110 ? 3.963 -34.563 18.641 1.00 10.57 90 ASN A C 1
ATOM 756 O O . ASN A 1 110 ? 3.032 -33.911 19.124 1.00 11.69 90 ASN A O 1
ATOM 761 N N . GLY A 1 111 ? 5.223 -34.194 18.861 1.00 9.80 91 GLY A N 1
ATOM 762 C CA . GLY A 1 111 ? 5.503 -33.008 19.646 1.00 9.65 91 GLY A CA 1
ATOM 763 C C . GLY A 1 111 ? 4.966 -31.754 18.969 1.00 8.44 91 GLY A C 1
ATOM 764 O O . GLY A 1 111 ? 4.320 -30.917 19.603 1.00 8.62 91 GLY A O 1
ATOM 765 N N . LEU A 1 112 ? 5.253 -31.634 17.672 1.00 8.73 92 LEU A N 1
ATOM 766 C CA . LEU A 1 112 ? 4.713 -30.509 16.942 1.00 8.02 92 LEU A CA 1
ATOM 767 C C . LEU A 1 112 ? 3.197 -30.447 16.985 1.00 8.83 92 LEU A C 1
ATOM 768 O O . LEU A 1 112 ? 2.617 -29.373 17.210 1.00 9.01 92 LEU A O 1
ATOM 773 N N A GLU A 1 113 ? 2.559 -31.580 16.762 0.50 9.87 93 GLU A N 1
ATOM 774 N N B GLU A 1 113 ? 2.558 -31.578 16.776 0.50 8.97 93 GLU A N 1
ATOM 775 C CA A GLU A 1 113 ? 1.112 -31.592 16.833 0.50 11.76 93 GLU A CA 1
ATOM 776 C CA B GLU A 1 113 ? 1.115 -31.578 16.826 0.50 9.82 93 GLU A CA 1
ATOM 777 C C A GLU A 1 113 ? 0.594 -31.116 18.194 0.50 10.64 93 GLU A C 1
ATOM 778 C C B GLU A 1 113 ? 0.574 -31.149 18.204 0.50 9.46 93 GLU A C 1
ATOM 779 O O A GLU A 1 113 ? -0.371 -30.350 18.246 0.50 10.44 93 GLU A O 1
ATOM 780 O O B GLU A 1 113 ? -0.422 -30.450 18.285 0.50 9.10 93 GLU A O 1
ATOM 791 N N . ASN A 1 114 ? 1.253 -31.544 19.271 1.00 9.31 94 ASN A N 1
ATOM 792 C CA . ASN A 1 114 ? 0.879 -31.067 20.607 1.00 10.03 94 ASN A CA 1
ATOM 793 C C . ASN A 1 114 ? 0.993 -29.555 20.737 1.00 8.68 94 ASN A C 1
ATOM 794 O O . ASN A 1 114 ? 0.129 -28.899 21.297 1.00 9.26 94 ASN A O 1
ATOM 799 N N . VAL A 1 115 ? 2.083 -29.029 20.178 1.00 8.11 95 VAL A N 1
ATOM 800 C CA . VAL A 1 115 ? 2.318 -27.595 20.241 1.00 7.52 95 VAL A CA 1
ATOM 801 C C . VAL A 1 115 ? 1.219 -26.853 19.452 1.00 7.51 95 VAL A C 1
ATOM 802 O O . VAL A 1 115 ? 0.719 -25.837 19.918 1.00 8.48 95 VAL A O 1
ATOM 806 N N . LEU A 1 116 ? 0.926 -27.314 18.253 1.00 7.60 96 LEU A N 1
ATOM 807 C CA . LEU A 1 116 ? -0.062 -26.633 17.407 1.00 7.29 96 LEU A CA 1
ATOM 808 C C . LEU A 1 116 ? -1.483 -26.737 18.015 1.00 7.86 96 LEU A C 1
ATOM 809 O O . LEU A 1 116 ? -2.208 -25.763 18.035 1.00 8.96 96 LEU A O 1
ATOM 814 N N . LYS A 1 117 ? -1.853 -27.931 18.472 1.00 7.91 97 LYS A N 1
ATOM 815 C CA . LYS A 1 117 ? -3.196 -28.104 19.122 1.00 9.13 97 LYS A CA 1
ATOM 816 C C . LYS A 1 117 ? -3.320 -27.165 20.301 1.00 9.95 97 LYS A C 1
ATOM 817 O O . LYS A 1 117 ? -4.375 -26.531 20.495 1.00 10.05 97 LYS A O 1
ATOM 823 N N . THR A 1 118 ? -2.271 -27.052 21.096 1.00 9.07 98 THR A N 1
ATOM 824 C CA . THR A 1 118 ? -2.305 -26.158 22.257 1.00 9.15 98 THR A CA 1
ATOM 825 C C . THR A 1 118 ? -2.407 -24.698 21.851 1.00 9.32 98 THR A C 1
ATOM 826 O O . THR A 1 118 ? -3.147 -23.917 22.442 1.00 10.55 98 THR A O 1
ATOM 830 N N . ALA A 1 119 ? -1.679 -24.309 20.791 1.00 8.99 99 ALA A N 1
ATOM 831 C CA . ALA A 1 119 ? -1.737 -22.957 20.297 1.00 9.32 99 ALA A CA 1
ATOM 832 C C . ALA A 1 119 ? -3.132 -22.596 19.851 1.00 9.10 99 ALA A C 1
ATOM 833 O O . ALA A 1 119 ? -3.537 -21.466 20.020 1.00 9.84 99 ALA A O 1
ATOM 835 N N A LYS A 1 120 ? -3.822 -23.535 19.222 0.50 9.51 100 LYS A N 1
ATOM 836 N N B LYS A 1 120 ? -3.823 -23.530 19.224 0.50 9.48 100 LYS A N 1
ATOM 837 C CA A LYS A 1 120 ? -5.202 -23.310 18.791 0.50 10.55 100 LYS A CA 1
ATOM 838 C CA B LYS A 1 120 ? -5.186 -23.247 18.820 0.50 10.47 100 LYS A CA 1
ATOM 839 C C A LYS A 1 120 ? -6.133 -23.132 19.996 0.50 10.72 100 LYS A C 1
ATOM 840 C C B LYS A 1 120 ? -6.114 -23.099 20.018 0.50 10.66 100 LYS A C 1
ATOM 841 O O A LYS A 1 120 ? -6.951 -22.226 20.001 0.50 12.69 100 LYS A O 1
ATOM 842 O O B LYS A 1 120 ? -6.953 -22.216 20.020 0.50 12.69 100 LYS A O 1
ATOM 853 N N . LYS A 1 121 ? -5.934 -23.923 21.040 1.00 9.71 101 LYS A N 1
ATOM 854 C CA . LYS A 1 121 ? -6.765 -23.807 22.256 1.00 10.87 101 LYS A CA 1
ATOM 855 C C . LYS A 1 121 ? -6.552 -22.501 22.944 1.00 11.62 101 LYS A C 1
ATOM 856 O O . LYS A 1 121 ? -7.533 -21.937 23.512 1.00 13.47 101 LYS A O 1
ATOM 862 N N . TYR A 1 122 ? -5.311 -22.002 23.023 1.00 12.01 102 TYR A N 1
ATOM 863 C CA . TYR A 1 122 ? -4.954 -20.853 23.844 1.00 13.02 102 TYR A CA 1
ATOM 864 C C . TYR A 1 122 ? -4.597 -19.617 23.038 1.00 13.07 102 TYR A C 1
ATOM 865 O O . TYR A 1 122 ? -4.154 -18.623 23.585 1.00 15.90 102 TYR A O 1
ATOM 874 N N . ASN A 1 123 ? -4.880 -19.635 21.741 1.00 12.30 103 ASN A N 1
ATOM 875 C CA . ASN A 1 123 ? -4.656 -18.505 20.867 1.00 12.67 103 ASN A CA 1
ATOM 876 C C . ASN A 1 123 ? -3.208 -17.984 20.915 1.00 13.42 103 ASN A C 1
ATOM 877 O O . ASN A 1 123 ? -2.956 -16.784 21.098 1.00 14.97 103 ASN A O 1
ATOM 882 N N . GLN A 1 124 ? -2.264 -18.893 20.732 1.00 10.03 104 GLN A N 1
ATOM 883 C CA . GLN A 1 124 ? -0.847 -18.579 20.870 1.00 9.06 104 GLN A CA 1
ATOM 884 C C . GLN A 1 124 ? -0.223 -18.236 19.531 1.00 9.22 104 GLN A C 1
ATOM 885 O O . GLN A 1 124 ? -0.618 -18.756 18.482 1.00 11.03 104 GLN A O 1
ATOM 891 N N A LYS A 1 125 ? 0.845 -17.471 19.608 0.70 9.22 105 LYS A N 1
ATOM 892 N N B LYS A 1 125 ? 0.825 -17.424 19.568 0.30 8.49 105 LYS A N 1
ATOM 893 C CA A LYS A 1 125 ? 1.777 -17.283 18.469 0.70 9.85 105 LYS A CA 1
ATOM 894 C CA B LYS A 1 125 ? 1.754 -17.305 18.426 0.30 7.97 105 LYS A CA 1
ATOM 895 C C A LYS A 1 125 ? 2.943 -18.259 18.633 0.70 9.04 105 LYS A C 1
ATOM 896 C C B LYS A 1 125 ? 2.933 -18.256 18.619 0.30 8.01 105 LYS A C 1
ATOM 897 O O A LYS A 1 125 ? 3.252 -18.665 19.759 0.70 9.71 105 LYS A O 1
ATOM 898 O O B LYS A 1 125 ? 3.298 -18.578 19.750 0.30 8.33 105 LYS A O 1
ATOM 909 N N . LEU A 1 126 ? 3.515 -18.705 17.507 1.00 7.80 106 LEU A N 1
ATOM 910 C CA . LEU A 1 126 ? 4.482 -19.816 17.513 1.00 8.30 106 LEU A CA 1
ATOM 911 C C . LEU A 1 126 ? 5.666 -19.527 16.605 1.00 7.70 106 LEU A C 1
ATOM 912 O O . LEU A 1 126 ? 5.517 -18.909 15.531 1.00 7.98 106 LEU A O 1
ATOM 917 N N . PHE A 1 127 ? 6.806 -20.026 17.040 1.00 6.74 107 PHE A N 1
ATOM 918 C CA . PHE A 1 127 ? 7.977 -20.209 16.179 1.00 6.83 107 PHE A CA 1
ATOM 919 C C . PHE A 1 127 ? 8.269 -21.698 16.159 1.00 6.86 107 PHE A C 1
ATOM 920 O O . PHE A 1 127 ? 8.537 -22.284 17.204 1.00 7.96 107 PHE A O 1
ATOM 928 N N . CYS A 1 128 ? 8.237 -22.325 14.963 1.00 7.05 108 CYS A N 1
ATOM 929 C CA . CYS A 1 128 ? 8.449 -23.767 14.813 1.00 7.42 108 CYS A CA 1
ATOM 930 C C . CYS A 1 128 ? 9.404 -23.946 13.661 1.00 8.43 108 CYS A C 1
ATOM 931 O O . CYS A 1 128 ? 8.986 -23.866 12.494 1.00 9.54 108 CYS A O 1
ATOM 934 N N . PRO A 1 129 ? 10.679 -24.166 13.945 1.00 8.27 109 PRO A N 1
ATOM 935 C CA . PRO A 1 129 ? 11.660 -24.189 12.863 1.00 7.85 109 PRO A CA 1
ATOM 936 C C . PRO A 1 129 ? 11.673 -25.446 12.039 1.00 7.51 109 PRO A C 1
ATOM 937 O O . PRO A 1 129 ? 11.313 -26.551 12.540 1.00 7.66 109 PRO A O 1
ATOM 941 N N . SER A 1 130 ? 12.137 -25.295 10.802 1.00 7.46 110 SER A N 1
ATOM 942 C CA . SER A 1 130 ? 12.384 -26.409 9.877 1.00 7.15 110 SER A CA 1
ATOM 943 C C . SER A 1 130 ? 13.884 -26.560 9.713 1.00 7.50 110 SER A C 1
ATOM 944 O O . SER A 1 130 ? 14.641 -26.243 10.631 1.00 10.48 110 SER A O 1
ATOM 947 N N . SER A 1 131 ? 14.329 -27.063 8.576 1.00 7.00 111 SER A N 1
ATOM 948 C CA . SER A 1 131 ? 15.733 -27.307 8.297 1.00 7.28 111 SER A CA 1
ATOM 949 C C . SER A 1 131 ? 15.953 -27.362 6.790 1.00 6.23 111 SER A C 1
ATOM 950 O O . SER A 1 131 ? 15.046 -27.731 6.038 1.00 7.31 111 SER A O 1
ATOM 953 N N . ILE A 1 132 ? 17.175 -27.071 6.354 1.00 6.86 112 ILE A N 1
ATOM 954 C CA . ILE A 1 132 ? 17.574 -27.383 5.002 1.00 7.23 112 ILE A CA 1
ATOM 955 C C . ILE A 1 132 ? 17.462 -28.875 4.679 1.00 8.05 112 ILE A C 1
ATOM 956 O O . ILE A 1 132 ? 17.472 -29.233 3.504 1.00 7.88 112 ILE A O 1
ATOM 961 N N . ALA A 1 133 ? 17.268 -29.746 5.678 1.00 7.45 113 ALA A N 1
ATOM 962 C CA . ALA A 1 133 ? 17.084 -31.179 5.443 1.00 6.84 113 ALA A CA 1
ATOM 963 C C . ALA A 1 133 ? 15.761 -31.476 4.726 1.00 7.33 113 ALA A C 1
ATOM 964 O O . ALA A 1 133 ? 15.557 -32.604 4.343 1.00 8.02 113 ALA A O 1
ATOM 966 N N . VAL A 1 134 ? 14.874 -30.494 4.510 1.00 8.13 114 VAL A N 1
ATOM 967 C CA . VAL A 1 134 ? 13.714 -30.771 3.696 1.00 7.23 114 VAL A CA 1
ATOM 968 C C . VAL A 1 134 ? 14.051 -31.044 2.253 1.00 7.30 114 VAL A C 1
ATOM 969 O O . VAL A 1 134 ? 13.215 -31.577 1.525 1.00 8.09 114 VAL A O 1
ATOM 973 N N . PHE A 1 135 ? 15.225 -30.631 1.797 1.00 6.82 115 PHE A N 1
ATOM 974 C CA . PHE A 1 135 ? 15.605 -30.761 0.393 1.00 7.47 115 PHE A CA 1
ATOM 975 C C . PHE A 1 135 ? 16.332 -32.059 0.131 1.00 7.86 115 PHE A C 1
ATOM 976 O O . PHE A 1 135 ? 17.103 -32.563 0.973 1.00 8.19 115 PHE A O 1
ATOM 984 N N . GLY A 1 136 ? 16.101 -32.593 -1.060 1.00 8.20 116 GLY A N 1
ATOM 985 C CA . GLY A 1 136 ? 16.862 -33.736 -1.553 1.00 9.10 116 GLY A CA 1
ATOM 986 C C . GLY A 1 136 ? 17.530 -33.458 -2.871 1.00 8.91 116 GLY A C 1
ATOM 987 O O . GLY A 1 136 ? 17.440 -32.372 -3.392 1.00 9.76 116 GLY A O 1
ATOM 988 N N . PRO A 1 137 ? 18.241 -34.462 -3.438 1.00 9.72 117 PRO A N 1
ATOM 989 C CA . PRO A 1 137 ? 19.093 -34.204 -4.595 1.00 10.99 117 PRO A CA 1
ATOM 990 C C . PRO A 1 137 ? 18.346 -34.065 -5.908 1.00 10.74 117 PRO A C 1
ATOM 991 O O . PRO A 1 137 ? 18.981 -33.898 -6.942 1.00 12.86 117 PRO A O 1
ATOM 995 N N . ASP A 1 138 ? 17.047 -34.113 -5.898 1.00 11.26 118 ASP A N 1
ATOM 996 C CA . ASP A 1 138 ? 16.208 -33.941 -7.109 1.00 13.17 118 ASP A CA 1
ATOM 997 C C . ASP A 1 138 ? 15.992 -32.477 -7.402 1.00 13.53 118 ASP A C 1
ATOM 998 O O . ASP A 1 138 ? 15.461 -32.126 -8.490 1.00 17.75 118 ASP A O 1
ATOM 1003 N N . VAL A 1 139 ? 16.402 -31.579 -6.520 1.00 11.67 119 VAL A N 1
ATOM 1004 C CA . VAL A 1 139 ? 16.271 -30.155 -6.769 1.00 11.86 119 VAL A CA 1
ATOM 1005 C C . VAL A 1 139 ? 17.674 -29.547 -6.740 1.00 10.50 119 VAL A C 1
ATOM 1006 O O . VAL A 1 139 ? 18.637 -30.222 -6.354 1.00 11.94 119 VAL A O 1
ATOM 1010 N N . PRO A 1 140 ? 17.821 -28.279 -7.114 1.00 11.44 120 PRO A N 1
ATOM 1011 C CA . PRO A 1 140 ? 19.161 -27.724 -7.256 1.00 11.28 120 PRO A CA 1
ATOM 1012 C C . PRO A 1 140 ? 19.962 -27.831 -5.963 1.00 12.62 120 PRO A C 1
ATOM 1013 O O . PRO A 1 140 ? 19.412 -27.591 -4.872 1.00 13.40 120 PRO A O 1
ATOM 1017 N N . LYS A 1 141 ? 21.255 -28.109 -6.102 1.00 12.69 121 LYS A N 1
ATOM 1018 C CA . LYS A 1 141 ? 22.164 -28.088 -4.972 1.00 13.18 121 LYS A CA 1
ATOM 1019 C C . LYS A 1 141 ? 22.637 -26.677 -4.663 1.00 11.59 121 LYS A C 1
ATOM 1020 O O . LYS A 1 141 ? 22.997 -26.326 -3.533 1.00 12.54 121 LYS A O 1
ATOM 1026 N N . GLU A 1 142 ? 22.751 -25.865 -5.692 1.00 9.38 122 GLU A N 1
ATOM 1027 C CA . GLU A 1 142 ? 23.236 -24.510 -5.556 1.00 10.76 122 GLU A CA 1
ATOM 1028 C C . GLU A 1 142 ? 22.085 -23.547 -5.524 1.00 9.60 122 GLU A C 1
ATOM 1029 O O . GLU A 1 142 ? 21.221 -23.600 -6.387 1.00 10.80 122 GLU A O 1
ATOM 1035 N N . MET A 1 143 ? 22.098 -22.659 -4.562 1.00 9.34 123 MET A N 1
ATOM 1036 C CA . MET A 1 143 ? 21.082 -21.631 -4.410 1.00 8.06 123 MET A CA 1
ATOM 1037 C C . MET A 1 143 ? 19.679 -22.206 -4.551 1.00 8.41 123 MET A C 1
ATOM 1038 O O . MET A 1 143 ? 18.842 -21.704 -5.287 1.00 8.83 123 MET A O 1
ATOM 1043 N N . THR A 1 144 ? 19.387 -23.225 -3.731 1.00 7.99 124 THR A N 1
ATOM 1044 C CA . THR A 1 144 ? 18.083 -23.855 -3.807 1.00 8.01 124 THR A CA 1
ATOM 1045 C C . THR A 1 144 ? 16.984 -22.854 -3.635 1.00 7.82 124 THR A C 1
ATOM 1046 O O . THR A 1 144 ? 16.972 -22.123 -2.652 1.00 7.97 124 THR A O 1
ATOM 1050 N N . PRO A 1 145 ? 15.999 -22.839 -4.548 1.00 8.64 125 PRO A N 1
ATOM 1051 C CA . PRO A 1 145 ? 14.886 -21.902 -4.386 1.00 8.95 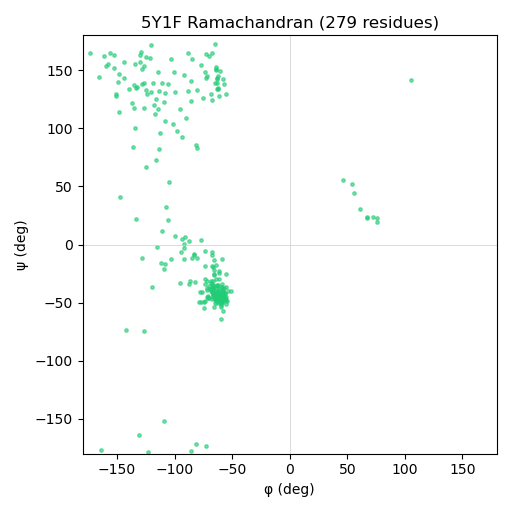125 PRO A CA 1
ATOM 1052 C C . PRO A 1 145 ? 13.944 -22.220 -3.223 1.00 8.03 125 PRO A C 1
ATOM 1053 O O . PRO A 1 145 ? 13.915 -23.333 -2.709 1.00 9.12 125 PRO A O 1
ATOM 1057 N N . GLN A 1 146 ? 13.171 -21.222 -2.820 1.00 8.02 126 GLN A N 1
ATOM 1058 C CA . GLN A 1 146 ? 12.154 -21.369 -1.781 1.00 8.73 126 GLN A CA 1
ATOM 1059 C C . GLN A 1 146 ? 11.115 -22.434 -2.138 1.00 8.92 126 GLN A C 1
ATOM 1060 O O . GLN A 1 146 ? 10.724 -23.249 -1.292 1.00 8.65 126 GLN A O 1
ATOM 1066 N N . ASN A 1 147 ? 10.667 -22.405 -3.379 1.00 8.95 127 ASN A N 1
ATOM 1067 C CA . ASN A 1 147 ? 9.574 -23.232 -3.846 1.00 9.32 127 ASN A CA 1
ATOM 1068 C C . ASN A 1 147 ? 10.042 -24.250 -4.853 1.00 11.78 127 ASN A C 1
ATOM 1069 O O . ASN A 1 147 ? 10.140 -24.010 -6.067 1.00 13.04 127 ASN A O 1
ATOM 1074 N N . VAL A 1 148 ? 10.571 -25.330 -4.345 1.00 11.56 128 VAL A N 1
ATOM 1075 C CA . VAL A 1 148 ? 10.886 -26.520 -5.101 1.00 10.31 128 VAL A CA 1
ATOM 1076 C C . VAL A 1 148 ? 10.267 -27.698 -4.372 1.00 10.77 128 VAL A C 1
ATOM 1077 O O . VAL A 1 148 ? 9.830 -27.602 -3.234 1.00 11.53 128 VAL A O 1
ATOM 1081 N N . GLU A 1 149 ? 10.198 -28.815 -5.052 1.00 10.48 129 GLU A N 1
ATOM 1082 C CA . GLU A 1 149 ? 9.679 -30.039 -4.444 1.00 10.89 129 GLU A CA 1
ATOM 1083 C C . GLU A 1 149 ? 10.557 -30.487 -3.266 1.00 10.18 129 GLU A C 1
ATOM 1084 O O . GLU A 1 149 ? 11.777 -30.331 -3.319 1.00 11.15 129 GLU A O 1
ATOM 1090 N N . LEU A 1 150 ? 9.908 -31.048 -2.263 1.00 10.24 130 LEU A N 1
ATOM 1091 C CA . LEU A 1 150 ? 10.577 -31.471 -1.036 1.00 9.57 130 LEU A CA 1
ATOM 1092 C C . LEU A 1 150 ? 10.555 -32.985 -0.910 1.00 9.98 130 LEU A C 1
ATOM 1093 O O . LEU A 1 150 ? 9.546 -33.583 -0.491 1.00 10.93 130 LEU A O 1
ATOM 1098 N N . ASN A 1 151 ? 11.637 -33.601 -1.340 1.00 8.61 131 ASN A N 1
ATOM 1099 C CA . ASN A 1 151 ? 11.776 -35.051 -1.323 1.00 9.05 131 ASN A CA 1
ATOM 1100 C C . ASN A 1 151 ? 13.032 -35.459 -0.574 1.00 9.14 131 ASN A C 1
ATOM 1101 O O . ASN A 1 151 ? 14.016 -35.935 -1.125 1.00 9.97 131 ASN A O 1
ATOM 1106 N N . PRO A 1 152 ? 13.037 -35.215 0.711 1.00 8.20 132 PRO A N 1
ATOM 1107 C CA . PRO A 1 152 ? 14.209 -35.491 1.514 1.00 9.20 132 PRO A CA 1
ATOM 1108 C C . PRO A 1 152 ? 14.553 -36.959 1.576 1.00 9.32 132 PRO A C 1
ATOM 1109 O O . PRO A 1 152 ? 13.648 -37.816 1.560 1.00 9.76 132 PRO A O 1
ATOM 1113 N N . LYS A 1 153 ? 15.833 -37.220 1.787 1.00 9.06 133 LYS A N 1
ATOM 1114 C CA . LYS A 1 153 ? 16.360 -38.578 1.898 1.00 11.01 133 LYS A CA 1
ATOM 1115 C C . LYS A 1 153 ? 16.713 -38.947 3.324 1.00 12.05 133 LYS A C 1
ATOM 1116 O O . LYS A 1 153 ? 17.511 -39.892 3.537 1.00 16.96 133 LYS A O 1
ATOM 1122 N N . THR A 1 154 ? 16.165 -38.273 4.312 1.00 9.71 134 THR A N 1
ATOM 1123 C CA . THR A 1 154 ? 16.309 -38.676 5.698 1.00 9.41 134 THR A CA 1
ATOM 1124 C C . THR A 1 154 ? 14.974 -38.704 6.368 1.00 8.90 134 THR A C 1
ATOM 1125 O O . THR A 1 154 ? 14.053 -37.961 6.012 1.00 9.60 134 THR A O 1
ATOM 1129 N N . VAL A 1 155 ? 14.904 -39.487 7.451 1.00 10.01 135 VAL A N 1
ATOM 1130 C CA . VAL A 1 155 ? 13.733 -39.515 8.289 1.00 11.90 135 VAL A CA 1
ATOM 1131 C C . VAL A 1 155 ? 13.438 -38.113 8.855 1.00 8.81 135 VAL A C 1
ATOM 1132 O O . VAL A 1 155 ? 12.314 -37.674 8.888 1.00 9.64 135 VAL A O 1
ATOM 1136 N N . TYR A 1 156 ? 14.467 -37.485 9.397 1.00 9.58 136 TYR A N 1
ATOM 1137 C CA .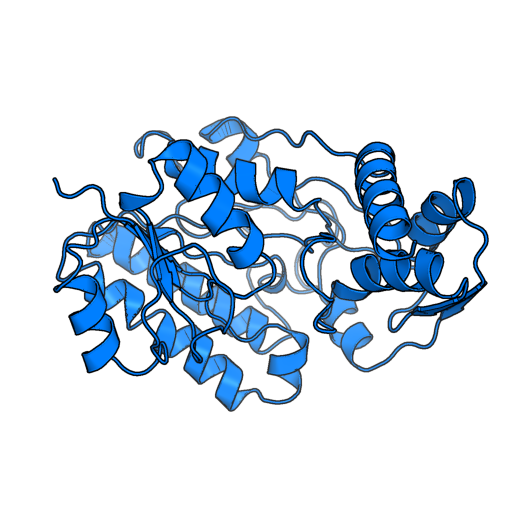 TYR A 1 156 ? 14.342 -36.130 9.947 1.00 8.78 136 TYR A CA 1
ATOM 1138 C C . TYR A 1 156 ? 13.789 -35.160 8.903 1.00 8.27 136 TYR A C 1
ATOM 1139 O O . TYR A 1 156 ? 12.882 -34.383 9.196 1.00 8.15 136 TYR A O 1
ATOM 1148 N N . GLY A 1 157 ? 14.354 -35.203 7.691 1.00 7.83 137 GLY A N 1
ATOM 1149 C CA . GLY A 1 157 ? 13.845 -34.312 6.653 1.00 8.18 137 GLY A CA 1
ATOM 1150 C C . GLY A 1 157 ? 12.366 -34.519 6.382 1.00 8.12 137 GLY A C 1
ATOM 1151 O O . GLY A 1 157 ? 11.612 -33.567 6.231 1.00 8.03 137 GLY A O 1
ATOM 1152 N N . ILE A 1 158 ? 11.931 -35.787 6.352 1.00 8.64 138 ILE A N 1
ATOM 1153 C CA . ILE A 1 158 ? 10.525 -36.064 6.171 1.00 9.45 138 ILE A CA 1
ATOM 1154 C C . ILE A 1 158 ? 9.720 -35.439 7.324 1.00 9.16 138 ILE A C 1
ATOM 1155 O O . ILE A 1 158 ? 8.666 -34.863 7.095 1.00 9.84 138 ILE A O 1
ATOM 1160 N N . THR A 1 159 ? 10.182 -35.577 8.555 1.00 8.86 139 THR A N 1
ATOM 1161 C CA . THR A 1 159 ? 9.454 -34.965 9.685 1.00 8.72 139 THR A CA 1
ATOM 1162 C C . THR A 1 159 ? 9.346 -33.468 9.513 1.00 8.34 139 THR A C 1
ATOM 1163 O O . THR A 1 159 ? 8.344 -32.881 9.900 1.00 8.42 139 THR A O 1
ATOM 1167 N N . LYS A 1 160 ? 10.378 -32.849 8.970 1.00 7.80 140 LYS A N 1
ATOM 1168 C CA . LYS A 1 160 ? 10.350 -31.405 8.797 1.00 7.68 140 LYS A CA 1
ATOM 1169 C C . LYS A 1 160 ? 9.403 -30.979 7.689 1.00 7.46 140 LYS A C 1
ATOM 1170 O O . LYS A 1 160 ? 8.768 -29.922 7.807 1.00 7.37 140 LYS A O 1
ATOM 1176 N N . VAL A 1 161 ? 9.360 -31.730 6.589 1.00 7.67 141 VAL A N 1
ATOM 1177 C CA . VAL A 1 161 ? 8.389 -31.447 5.539 1.00 7.67 141 VAL A CA 1
ATOM 1178 C C . VAL A 1 161 ? 6.969 -31.561 6.081 1.00 7.44 141 VAL A C 1
ATOM 1179 O O . VAL A 1 161 ? 6.122 -30.673 5.879 1.00 8.30 141 VAL A O 1
ATOM 1183 N N . LYS A 1 162 ? 6.678 -32.675 6.754 1.00 8.53 142 LYS A N 1
ATOM 1184 C CA . LYS A 1 162 ? 5.349 -32.833 7.351 1.00 8.46 142 LYS A CA 1
ATOM 1185 C C . LYS A 1 162 ? 5.069 -31.709 8.328 1.00 9.48 142 LYS A C 1
ATOM 1186 O O . LYS A 1 162 ? 3.921 -31.242 8.442 1.00 9.47 142 LYS A O 1
ATOM 1192 N N . GLY A 1 163 ? 6.088 -31.305 9.091 1.00 8.03 143 GLY A N 1
ATOM 1193 C CA . GLY A 1 163 ? 5.886 -30.246 10.043 1.00 7.67 143 GLY A CA 1
ATOM 1194 C C . GLY A 1 163 ? 5.581 -28.891 9.381 1.00 7.51 143 GLY A C 1
ATOM 1195 O O . GLY A 1 163 ? 4.735 -28.140 9.840 1.00 8.55 143 GLY A O 1
ATOM 1196 N N . GLU A 1 164 ? 6.299 -28.552 8.304 1.00 7.56 144 GLU A N 1
ATOM 1197 C CA . GLU A 1 164 ? 6.004 -27.328 7.568 1.00 8.00 144 GLU A CA 1
ATOM 1198 C C . GLU A 1 164 ? 4.546 -27.341 7.124 1.00 8.80 144 GLU A C 1
ATOM 1199 O O . GLU A 1 164 ? 3.838 -26.325 7.202 1.00 9.38 144 GLU A O 1
ATOM 1205 N N . GLU A 1 165 ? 4.140 -28.465 6.592 1.00 8.93 145 GLU A N 1
ATOM 1206 C CA . GLU A 1 165 ? 2.777 -28.561 6.054 1.00 9.70 145 GLU A CA 1
ATOM 1207 C C . GLU A 1 165 ? 1.760 -28.453 7.173 1.00 9.51 145 GLU A C 1
ATOM 1208 O O . GLU A 1 165 ? 0.706 -27.790 6.991 1.00 10.14 145 GLU A O 1
ATOM 1214 N N . LEU A 1 166 ? 1.986 -29.104 8.303 1.00 8.59 146 LEU A N 1
ATOM 1215 C CA . LEU A 1 166 ? 1.052 -29.004 9.397 1.00 8.78 146 LEU A CA 1
ATOM 1216 C C . LEU A 1 166 ? 0.973 -27.577 9.915 1.00 8.56 146 LEU A C 1
ATOM 1217 O O . LEU A 1 166 ? -0.110 -27.082 10.225 1.00 8.88 146 LEU A O 1
ATOM 1222 N N . CYS A 1 167 ? 2.133 -26.921 10.105 1.00 8.16 147 CYS A N 1
ATOM 1223 C CA . CYS A 1 167 ? 2.111 -25.539 10.512 1.00 8.08 147 CYS A CA 1
ATOM 1224 C C . CYS A 1 167 ? 1.314 -24.686 9.555 1.00 9.13 147 CYS A C 1
ATOM 1225 O O . CYS A 1 167 ? 0.526 -23.836 9.981 1.00 9.33 147 CYS A O 1
ATOM 1228 N N . ASP A 1 168 ? 1.555 -24.851 8.267 1.00 8.39 148 ASP A N 1
ATOM 1229 C CA . ASP A 1 168 ? 0.850 -24.007 7.306 1.00 9.15 148 ASP A CA 1
ATOM 1230 C C . ASP A 1 168 ? -0.646 -24.299 7.275 1.00 9.57 148 ASP A C 1
ATOM 1231 O O . ASP A 1 168 ? -1.437 -23.381 7.082 1.00 10.33 148 ASP A O 1
ATOM 1236 N N . THR A 1 169 ? -1.046 -25.533 7.533 1.00 9.38 149 THR A N 1
ATOM 1237 C CA . THR A 1 169 ? -2.459 -25.861 7.731 1.00 10.21 149 THR A CA 1
ATOM 1238 C C . THR A 1 169 ? -3.017 -25.137 8.941 1.00 10.11 149 THR A C 1
ATOM 1239 O O . THR A 1 169 ? -4.119 -24.576 8.884 1.00 10.35 149 THR A O 1
ATOM 1243 N N . TYR A 1 170 ? -2.288 -25.069 10.032 1.00 9.27 150 TYR A N 1
ATOM 1244 C CA . TYR A 1 170 ? -2.783 -24.346 11.190 1.00 9.35 150 TYR A CA 1
ATOM 1245 C C . TYR A 1 170 ? -2.897 -22.890 10.911 1.00 8.66 150 TYR A C 1
ATOM 1246 O O . TYR A 1 170 ? -3.809 -22.220 11.434 1.00 9.96 150 TYR A O 1
ATOM 1255 N N . PHE A 1 171 ? -1.994 -22.320 10.121 1.00 8.47 151 PHE A N 1
ATOM 1256 C CA . PHE A 1 171 ? -2.117 -20.959 9.755 1.00 8.94 151 PHE A CA 1
ATOM 1257 C C . PHE A 1 171 ? -3.365 -20.730 8.869 1.00 10.04 151 PHE A C 1
ATOM 1258 O O . PHE A 1 171 ? -4.195 -19.853 9.177 1.00 10.42 151 PHE A O 1
ATOM 1266 N N . LYS A 1 172 ? -3.494 -21.475 7.773 1.00 9.87 152 LYS A N 1
ATOM 1267 C CA . LYS A 1 172 ? -4.584 -21.204 6.841 1.00 11.94 152 LYS A CA 1
ATOM 1268 C C . LYS A 1 172 ? -5.931 -21.594 7.393 1.00 11.54 152 LYS A C 1
ATOM 1269 O O . LYS A 1 172 ? -6.927 -20.885 7.166 1.00 13.16 152 LYS A O 1
ATOM 1275 N N . GLU A 1 173 ? -6.042 -22.771 7.976 1.00 10.98 153 GLU A N 1
ATOM 1276 C CA . GLU A 1 173 ? -7.337 -23.316 8.386 1.00 13.22 153 GLU A CA 1
ATOM 1277 C C . GLU A 1 173 ? -7.708 -22.832 9.766 1.00 13.39 153 GLU A C 1
ATOM 1278 O O . GLU A 1 173 ? -8.889 -22.652 10.075 1.00 16.52 153 GLU A O 1
ATOM 1284 N N . HIS A 1 174 ? -6.729 -22.590 10.638 1.00 12.56 154 HIS A N 1
ATOM 1285 C CA . HIS A 1 174 ? -7.017 -22.303 12.049 1.00 13.05 154 HIS A CA 1
ATOM 1286 C C . HIS A 1 174 ? -6.620 -20.906 12.459 1.00 13.44 154 HIS A C 1
ATOM 1287 O O . HIS A 1 174 ? -6.811 -20.538 13.620 1.00 14.92 154 HIS A O 1
ATOM 1294 N N . GLY A 1 175 ? -6.033 -20.121 11.566 1.00 12.15 155 GLY A N 1
ATOM 1295 C CA . GLY A 1 175 ? -5.636 -18.764 11.901 1.00 13.05 155 GLY A CA 1
ATOM 1296 C C . GLY A 1 175 ? -4.517 -18.655 12.924 1.00 10.38 155 GLY A C 1
ATOM 1297 O O . GLY A 1 175 ? -4.302 -17.585 13.468 1.00 12.45 155 GLY A O 1
ATOM 1298 N N . ILE A 1 176 ? -3.695 -19.684 13.065 1.00 10.59 156 ILE A N 1
ATOM 1299 C CA . ILE A 1 176 ? -2.574 -19.626 14.023 1.00 10.02 156 ILE A CA 1
ATOM 1300 C C . ILE A 1 176 ? -1.376 -18.977 13.375 1.00 9.34 156 ILE A C 1
ATOM 1301 O O . ILE A 1 176 ? -0.910 -19.413 12.324 1.00 9.83 156 ILE A O 1
ATOM 1306 N N . ASP A 1 177 ? -0.885 -17.917 13.998 1.00 8.81 157 ASP A N 1
ATOM 1307 C CA . ASP A 1 177 ? 0.301 -17.218 13.479 1.00 8.55 157 ASP A CA 1
ATOM 1308 C C . ASP A 1 177 ? 1.555 -17.975 13.918 1.00 8.42 157 ASP A C 1
ATOM 1309 O O . ASP A 1 177 ? 2.101 -17.741 15.001 1.00 9.54 157 ASP A O 1
ATOM 1314 N N . VAL A 1 178 ? 1.880 -18.968 13.102 1.00 7.77 158 VAL A N 1
ATOM 1315 C CA . VAL A 1 178 ? 3.073 -19.794 13.280 1.00 8.05 158 VAL A CA 1
ATOM 1316 C C . VAL A 1 178 ? 4.088 -19.433 12.200 1.00 8.12 158 VAL A C 1
ATOM 1317 O O . VAL A 1 178 ? 3.721 -19.320 11.001 1.00 9.09 158 VAL A O 1
ATOM 1321 N N . ARG A 1 179 ? 5.335 -19.192 12.616 1.00 7.81 159 ARG A N 1
ATOM 1322 C CA . ARG A 1 179 ? 6.421 -18.801 11.721 1.00 7.28 159 ARG A CA 1
ATOM 1323 C C . ARG A 1 179 ? 7.569 -19.754 11.939 1.00 7.97 159 ARG A C 1
ATOM 1324 O O . ARG A 1 179 ? 7.738 -20.340 13.016 1.00 8.24 159 ARG A O 1
ATOM 1332 N N . GLY A 1 180 ? 8.379 -19.921 10.899 1.00 7.88 160 GLY A N 1
ATOM 1333 C CA . GLY A 1 180 ? 9.521 -20.798 10.984 1.00 7.67 160 GLY A CA 1
ATOM 1334 C C . GLY A 1 180 ? 10.547 -20.524 9.905 1.00 7.04 160 GLY A C 1
ATOM 1335 O O . GLY A 1 180 ? 10.280 -19.846 8.905 1.00 8.10 160 GLY A O 1
ATOM 1336 N N . ILE A 1 181 ? 11.745 -21.035 10.162 1.00 6.72 161 ILE A N 1
ATOM 1337 C CA . ILE A 1 181 ? 12.910 -20.872 9.302 1.00 6.43 161 ILE A CA 1
ATOM 1338 C C . ILE A 1 181 ? 13.460 -22.250 9.018 1.00 6.95 161 ILE A C 1
ATOM 1339 O O . ILE A 1 181 ? 13.580 -23.099 9.953 1.00 6.82 161 ILE A O 1
ATOM 1344 N N . ARG A 1 182 ? 13.870 -22.469 7.772 1.00 6.63 162 ARG A N 1
ATOM 1345 C CA . ARG A 1 182 ? 14.678 -23.658 7.416 1.00 6.64 162 ARG A CA 1
ATOM 1346 C C . ARG A 1 182 ? 16.133 -23.382 7.793 1.00 7.14 162 ARG A C 1
ATOM 1347 O O . ARG A 1 182 ? 16.913 -22.940 6.975 1.00 7.90 162 ARG A O 1
ATOM 1355 N N . TYR A 1 183 ? 16.507 -23.590 9.044 1.00 6.66 163 TYR A N 1
ATOM 1356 C CA . TYR A 1 183 ? 17.856 -23.205 9.417 1.00 7.09 163 TYR A CA 1
ATOM 1357 C C . TYR A 1 183 ? 18.855 -24.030 8.629 1.00 7.63 163 TYR A C 1
ATOM 1358 O O . TYR A 1 183 ? 18.685 -25.231 8.440 1.00 8.07 163 TYR A O 1
ATOM 1367 N N . PRO A 1 184 ? 19.949 -23.393 8.225 1.00 7.47 164 PRO A N 1
ATOM 1368 C CA . PRO A 1 184 ? 21.151 -24.092 7.800 1.00 7.59 164 PRO A CA 1
ATOM 1369 C C . PRO A 1 184 ? 21.877 -24.711 8.972 1.00 7.38 164 PRO A C 1
ATOM 1370 O O . PRO A 1 184 ? 21.397 -24.666 10.125 1.00 7.87 164 PRO A O 1
ATOM 1374 N N . GLY A 1 185 ? 23.048 -25.263 8.741 1.00 7.20 165 GLY A N 1
ATOM 1375 C CA . GLY A 1 185 ? 23.859 -25.757 9.849 1.00 7.60 165 GLY A CA 1
ATOM 1376 C C . GLY A 1 185 ? 24.252 -24.610 10.754 1.00 7.26 165 GLY A C 1
ATOM 1377 O O . GLY A 1 185 ? 24.772 -23.619 10.245 1.00 9.10 165 GLY A O 1
ATOM 1378 N N . LEU A 1 186 ? 24.132 -24.750 12.065 1.00 7.49 166 LEU A N 1
ATOM 1379 C CA . LEU A 1 186 ? 24.387 -23.641 12.989 1.00 6.68 166 LEU A CA 1
ATOM 1380 C C . LEU A 1 186 ? 25.645 -23.915 13.781 1.00 7.36 166 LEU A C 1
ATOM 1381 O O . LEU A 1 186 ? 25.866 -25.014 14.289 1.00 8.04 166 LEU A O 1
ATOM 1386 N N . ILE A 1 187 ? 26.455 -22.864 13.960 1.00 7.27 167 ILE A N 1
ATOM 1387 C CA . ILE A 1 187 ? 27.745 -22.978 14.635 1.00 7.54 167 ILE A CA 1
ATOM 1388 C C . ILE A 1 187 ? 27.743 -22.072 15.851 1.00 7.41 167 ILE A C 1
ATOM 1389 O O . ILE A 1 187 ? 27.322 -20.921 15.780 1.00 8.50 167 ILE A O 1
ATOM 1394 N N . SER A 1 188 ? 28.146 -22.616 16.994 1.00 7.60 168 SER A N 1
ATOM 1395 C CA . SER A 1 188 ? 28.174 -21.882 18.241 1.00 8.13 168 SER A CA 1
ATOM 1396 C C . SER A 1 188 ? 29.244 -22.496 19.127 1.00 8.33 168 SER A C 1
ATOM 1397 O O . SER A 1 188 ? 29.635 -23.647 18.911 1.00 9.22 168 SER A O 1
ATOM 1400 N N . TRP A 1 189 ? 29.634 -21.730 20.149 1.00 8.83 169 TRP A N 1
ATOM 1401 C CA . TRP A 1 189 ? 30.592 -22.217 21.174 1.00 9.06 169 TRP A CA 1
ATOM 1402 C C . TRP A 1 189 ? 29.969 -22.392 22.517 1.00 10.42 169 TRP A C 1
ATOM 1403 O O . TRP A 1 189 ? 30.568 -23.077 23.355 1.00 11.71 169 TRP A O 1
ATOM 1414 N N . LYS A 1 190 ? 28.813 -21.846 22.791 1.00 10.55 170 LYS A N 1
ATOM 1415 C CA . LYS A 1 190 ? 28.239 -21.933 24.150 1.00 11.61 170 LYS A CA 1
ATOM 1416 C C . LYS A 1 190 ? 27.692 -23.284 24.535 1.00 12.61 170 LYS A C 1
ATOM 1417 O O . LYS A 1 190 ? 27.514 -23.572 25.710 1.00 17.60 170 LYS A O 1
ATOM 1423 N N . HIS A 1 191 ? 27.427 -24.143 23.563 1.00 12.45 171 HIS A N 1
ATOM 1424 C CA . HIS A 1 191 ? 26.939 -25.486 23.807 1.00 12.43 171 HIS A CA 1
ATOM 1425 C C . HIS A 1 191 ? 27.944 -26.502 23.261 1.00 14.50 171 HIS A C 1
ATOM 1426 O O . HIS A 1 191 ? 28.558 -26.273 22.208 1.00 17.09 171 HIS A O 1
ATOM 1433 N N . LYS A 1 192 ? 28.172 -27.577 23.999 1.00 13.48 172 LYS A N 1
ATOM 1434 C CA . LYS A 1 192 ? 29.029 -28.642 23.504 1.00 15.83 172 LYS A CA 1
ATOM 1435 C C . LYS A 1 192 ? 28.414 -29.267 22.262 1.00 15.73 172 LYS A C 1
ATOM 1436 O O . LYS A 1 192 ? 27.164 -29.404 22.151 1.00 16.45 172 LYS A O 1
ATOM 1442 N N . PRO A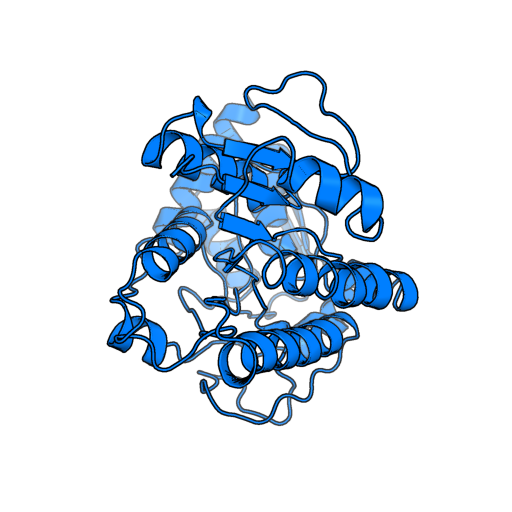 1 193 ? 29.274 -29.641 21.311 1.00 15.26 173 PRO A N 1
ATOM 1443 C CA . PRO A 1 193 ? 28.694 -30.269 20.122 1.00 16.10 173 PRO A CA 1
ATOM 1444 C C . PRO A 1 193 ? 27.990 -31.580 20.382 1.00 15.96 173 PRO A C 1
ATOM 1445 O O . PRO A 1 193 ? 28.428 -32.368 21.213 1.00 18.80 173 PRO A O 1
ATOM 1449 N N . SER A 1 194 ? 26.849 -31.817 19.748 1.00 13.91 174 SER A N 1
ATOM 1450 C CA . SER A 1 194 ? 26.087 -33.050 19.995 1.00 16.86 174 SER A CA 1
ATOM 1451 C C . SER A 1 194 ? 26.329 -34.103 18.924 1.00 16.87 174 SER A C 1
ATOM 1452 O O . SER A 1 194 ? 25.729 -35.165 18.943 1.00 20.97 174 SER A O 1
ATOM 1455 N N . GLY A 1 195 ? 27.281 -33.847 18.032 1.00 18.89 175 GLY A N 1
ATOM 1456 C CA . GLY A 1 195 ? 27.579 -34.817 16.986 1.00 18.06 175 GLY A CA 1
ATOM 1457 C C . GLY A 1 195 ? 26.498 -34.897 15.904 1.00 18.49 175 GLY A C 1
ATOM 1458 O O . GLY A 1 195 ? 26.283 -35.968 15.303 1.00 18.44 175 GLY A O 1
ATOM 1459 N N . GLY A 1 196 ? 25.725 -33.851 15.737 1.00 15.11 176 GLY A N 1
ATOM 1460 C CA . GLY A 1 196 ? 24.785 -33.795 14.627 1.00 12.24 176 GLY A CA 1
ATOM 1461 C C . GLY A 1 196 ? 25.500 -33.762 13.294 1.00 14.50 176 GLY A C 1
ATOM 1462 O O . GLY A 1 196 ? 26.699 -33.487 13.215 1.00 14.74 176 GLY A O 1
ATOM 1463 N N . THR A 1 197 ? 24.721 -33.870 12.226 1.00 12.63 177 THR A N 1
ATOM 1464 C CA . THR A 1 197 ? 25.329 -33.926 10.881 1.00 11.43 177 THR A CA 1
ATOM 1465 C C . THR A 1 197 ? 26.217 -32.711 10.565 1.00 9.15 177 THR A C 1
ATOM 1466 O O . THR A 1 197 ? 27.297 -32.868 10.042 1.00 9.93 177 THR A O 1
ATOM 1470 N N . THR A 1 198 ? 25.781 -31.485 10.907 1.00 9.31 178 THR A N 1
ATOM 1471 C CA . THR A 1 198 ? 26.554 -30.288 10.635 1.00 11.29 178 THR A CA 1
ATOM 1472 C C . THR A 1 198 ? 27.533 -29.960 11.742 1.00 10.53 178 THR A C 1
ATOM 1473 O O . THR A 1 198 ? 28.347 -29.031 11.606 1.00 11.67 178 THR A O 1
ATOM 1477 N N . ASP A 1 199 ? 27.606 -30.805 12.760 1.00 10.60 179 ASP A N 1
ATOM 1478 C CA . ASP A 1 199 ? 28.424 -30.511 13.923 1.00 11.91 179 ASP A CA 1
ATOM 1479 C C . ASP A 1 199 ? 29.881 -30.648 13.669 1.00 10.65 179 ASP A C 1
ATOM 1480 O O . ASP A 1 199 ? 30.690 -30.264 14.524 1.00 11.37 179 ASP A O 1
ATOM 1485 N N . TYR A 1 200 ? 30.303 -31.122 12.502 1.00 10.35 180 TYR A N 1
ATOM 1486 C CA . TYR A 1 200 ? 31.723 -31.178 12.221 1.00 10.87 180 TYR A CA 1
ATOM 1487 C C . TYR A 1 200 ? 32.333 -29.786 12.246 1.00 10.78 180 TYR A C 1
ATOM 1488 O O . TYR A 1 200 ? 33.524 -29.644 12.537 1.00 12.74 180 TYR A O 1
ATOM 1497 N N . ALA A 1 201 ? 31.565 -28.762 11.913 1.00 9.85 181 ALA A N 1
ATOM 1498 C CA . ALA A 1 201 ? 32.113 -27.417 11.915 1.00 10.37 181 ALA A CA 1
ATOM 1499 C C . ALA A 1 201 ? 32.360 -26.963 13.369 1.00 11.07 181 ALA A C 1
ATOM 1500 O O . ALA A 1 201 ? 33.516 -26.582 13.746 1.00 12.54 181 ALA A O 1
ATOM 1502 N N . VAL A 1 202 ? 31.422 -27.211 14.259 1.00 9.36 182 VAL A N 1
ATOM 1503 C CA . VAL A 1 202 ? 31.605 -26.877 15.642 1.00 9.48 182 VAL A CA 1
ATOM 1504 C C . VAL A 1 202 ? 32.757 -27.673 16.233 1.00 9.21 182 VAL A C 1
ATOM 1505 O O . VAL A 1 202 ? 33.631 -27.113 16.909 1.00 10.30 182 VAL A O 1
ATOM 1509 N N . GLU A 1 203 ? 32.736 -28.979 16.029 1.00 9.74 183 GLU A N 1
ATOM 1510 C CA . GLU A 1 203 ? 33.790 -29.843 16.591 1.00 9.56 183 GLU A CA 1
ATOM 1511 C C . GLU A 1 203 ? 35.161 -29.468 16.119 1.00 9.37 183 GLU A C 1
ATOM 1512 O O . GLU A 1 203 ? 36.144 -29.515 16.888 1.00 11.69 183 GLU A O 1
ATOM 1518 N N . MET A 1 204 ? 35.281 -29.006 14.896 1.00 9.29 184 MET A N 1
ATOM 1519 C CA . MET A 1 204 ? 36.579 -28.675 14.344 1.00 9.77 184 MET A CA 1
ATOM 1520 C C . MET A 1 204 ? 37.115 -27.514 15.188 1.00 9.73 184 MET A C 1
ATOM 1521 O O . MET A 1 204 ? 38.316 -27.491 15.528 1.00 9.78 184 MET A O 1
ATOM 1526 N N . TYR A 1 205 ? 36.290 -26.487 15.465 1.00 9.09 185 TYR A N 1
ATOM 1527 C CA . TYR A 1 205 ? 36.763 -25.404 16.307 1.00 9.30 185 TYR A CA 1
ATOM 1528 C C . TYR A 1 205 ? 37.172 -25.899 17.705 1.00 9.76 185 TYR A C 1
ATOM 1529 O O . TYR A 1 205 ? 38.234 -25.506 18.218 1.00 10.53 185 TYR A O 1
ATOM 1538 N N . PHE A 1 206 ? 36.276 -26.623 18.350 1.00 10.27 186 PHE A N 1
ATOM 1539 C CA . PHE A 1 206 ? 36.549 -27.082 19.703 1.00 10.57 186 PHE A CA 1
ATOM 1540 C C . PHE A 1 206 ? 37.851 -27.867 19.778 1.00 10.94 186 PHE A C 1
ATOM 1541 O O . PHE A 1 206 ? 38.702 -27.621 20.649 1.00 12.11 186 PHE A O 1
ATOM 1549 N N . ASP A 1 207 ? 38.010 -28.854 18.905 1.00 11.19 187 ASP A N 1
ATOM 1550 C CA . ASP A 1 207 ? 39.165 -29.737 18.958 1.00 11.73 187 ASP A CA 1
ATOM 1551 C C . ASP A 1 207 ? 40.433 -29.060 18.480 1.00 11.76 187 ASP A C 1
ATOM 1552 O O . ASP A 1 207 ? 41.532 -29.278 19.069 1.00 12.46 187 ASP A O 1
ATOM 1557 N N . ALA A 1 208 ? 40.357 -28.172 17.513 1.00 11.21 188 ALA A N 1
ATOM 1558 C CA . ALA A 1 208 ? 41.502 -27.373 17.148 1.00 12.19 188 ALA A CA 1
ATOM 1559 C C . ALA A 1 208 ? 42.074 -26.642 18.335 1.00 13.59 188 ALA A C 1
ATOM 1560 O O . ALA A 1 208 ? 43.289 -26.708 18.573 1.00 14.75 188 ALA A O 1
ATOM 1562 N N . VAL A 1 209 ? 41.228 -25.982 19.081 1.00 13.02 189 VAL A N 1
ATOM 1563 C CA . VAL A 1 209 ? 41.699 -25.156 20.190 1.00 15.62 189 VAL A CA 1
ATOM 1564 C C . VAL A 1 209 ? 42.089 -26.042 21.356 1.00 15.98 189 VAL A C 1
ATOM 1565 O O . VAL A 1 209 ? 43.149 -25.796 21.979 1.00 19.81 189 VAL A O 1
ATOM 1569 N N . GLU A 1 210 ? 41.325 -27.089 21.651 1.00 14.60 190 GLU A N 1
ATOM 1570 C CA . GLU A 1 210 ? 41.605 -27.933 22.825 1.00 16.89 190 GLU A CA 1
ATOM 1571 C C . GLU A 1 210 ? 42.874 -28.772 22.672 1.00 18.77 190 GLU A C 1
ATOM 1572 O O . GLU A 1 210 ? 43.589 -28.990 23.663 1.00 20.83 190 GLU A O 1
ATOM 1578 N N . SER A 1 211 ? 43.039 -29.418 21.526 1.00 19.78 191 SER A N 1
ATOM 1579 C CA . SER A 1 211 ? 44.061 -30.449 21.396 1.00 21.09 191 SER A CA 1
ATOM 1580 C C . SER A 1 211 ? 44.984 -30.277 20.221 1.00 22.11 191 SER A C 1
ATOM 1581 O O . SER A 1 211 ? 45.948 -31.030 20.093 1.00 24.13 191 SER A O 1
ATOM 1584 N N . GLY A 1 212 ? 44.662 -29.385 19.295 1.00 19.38 192 GLY A N 1
ATOM 1585 C CA . GLY A 1 212 ? 45.467 -29.219 18.127 1.00 17.99 192 GLY A CA 1
ATOM 1586 C C . GLY A 1 212 ? 45.268 -30.341 17.113 1.00 22.92 192 GLY A C 1
ATOM 1587 O O . GLY A 1 212 ? 46.096 -30.524 16.225 1.00 26.08 192 GLY A O 1
ATOM 1588 N N . LYS A 1 213 ? 44.171 -31.068 17.215 1.00 18.70 193 LYS A N 1
ATOM 1589 C CA . LYS A 1 213 ? 43.887 -32.141 16.245 1.00 19.50 193 LYS A CA 1
ATOM 1590 C C . LYS A 1 213 ? 42.397 -32.333 16.161 1.00 17.09 193 LYS A C 1
ATOM 1591 O O . LYS A 1 213 ? 41.713 -32.290 17.164 1.00 18.14 193 LYS A O 1
ATOM 1597 N N . TYR A 1 214 ? 41.925 -32.791 15.014 1.00 13.80 194 TYR A N 1
ATOM 1598 C CA . TYR A 1 214 ? 40.523 -33.109 14.830 1.00 12.38 194 TYR A CA 1
ATOM 1599 C C . TYR A 1 214 ? 40.414 -34.243 13.827 1.00 11.59 194 TYR A C 1
ATOM 1600 O O . TYR A 1 214 ? 41.125 -34.237 12.824 1.00 14.08 194 TYR A O 1
ATOM 1609 N N . GLU A 1 215 ? 39.509 -35.173 14.097 1.00 11.42 195 GLU A N 1
ATOM 1610 C CA . GLU A 1 215 ? 39.111 -36.202 13.133 1.00 12.18 195 GLU A CA 1
ATOM 1611 C C . GLU A 1 215 ? 37.697 -35.874 12.655 1.00 11.84 195 GLU A C 1
ATOM 1612 O O . GLU A 1 215 ? 36.746 -35.974 13.414 1.00 13.04 195 GLU A O 1
ATOM 1618 N N . CYS A 1 216 ? 37.633 -35.393 11.431 1.00 10.27 196 CYS A N 1
ATOM 1619 C CA . CYS A 1 216 ? 36.408 -34.904 10.824 1.00 9.25 196 CYS A CA 1
ATOM 1620 C C . CYS A 1 216 ? 35.604 -36.089 10.319 1.00 9.81 196 CYS A C 1
ATOM 1621 O O . CYS A 1 216 ? 36.171 -36.966 9.618 1.00 11.12 196 CYS A O 1
ATOM 1624 N N . PHE A 1 217 ? 34.317 -36.145 10.592 1.00 9.14 197 PHE A N 1
ATOM 1625 C CA . PHE A 1 217 ? 33.440 -37.273 10.209 1.00 9.40 197 PHE A CA 1
ATOM 1626 C C . PHE A 1 217 ? 32.764 -37.104 8.849 1.00 9.07 197 PHE A C 1
ATOM 1627 O O . PHE A 1 217 ? 31.931 -37.933 8.501 1.00 8.75 197 PHE A O 1
ATOM 1635 N N . VAL A 1 218 ? 33.116 -36.066 8.112 1.00 8.76 198 VAL A N 1
ATOM 1636 C CA . VAL A 1 218 ? 32.743 -35.924 6.721 1.00 8.97 198 VAL A CA 1
ATOM 1637 C C . VAL A 1 218 ? 34.039 -35.727 5.929 1.00 8.79 198 VAL A C 1
ATOM 1638 O O . VAL A 1 218 ? 35.076 -35.330 6.469 1.00 8.85 198 VAL A O 1
ATOM 1642 N N . ASN A 1 219 ? 33.972 -35.962 4.608 1.00 8.67 199 ASN A N 1
ATOM 1643 C CA . ASN A 1 219 ? 35.132 -35.782 3.757 1.00 8.25 199 ASN A CA 1
ATOM 1644 C C . ASN A 1 219 ? 35.445 -34.293 3.567 1.00 8.50 199 ASN A C 1
ATOM 1645 O O . ASN A 1 219 ? 34.597 -33.422 3.846 1.00 8.63 199 ASN A O 1
ATOM 1650 N N . ARG A 1 220 ? 36.634 -33.996 3.093 1.00 7.93 200 ARG A N 1
ATOM 1651 C CA . ARG A 1 220 ? 37.153 -32.646 3.125 1.00 8.40 200 ARG A CA 1
ATOM 1652 C C . ARG A 1 220 ? 36.402 -31.680 2.202 1.00 8.02 200 ARG A C 1
ATOM 1653 O O . ARG A 1 220 ? 36.499 -30.486 2.334 1.00 8.34 200 ARG A O 1
ATOM 1661 N N A ASN A 1 221 ? 35.732 -32.200 1.189 0.50 9.95 201 ASN A N 1
ATOM 1662 N N B ASN A 1 221 ? 35.665 -32.246 1.248 0.50 6.49 201 ASN A N 1
ATOM 1663 C CA A ASN A 1 221 ? 35.000 -31.337 0.284 0.50 11.92 201 ASN A CA 1
ATOM 1664 C CA B ASN A 1 221 ? 34.931 -31.465 0.262 0.50 5.88 201 ASN A CA 1
ATOM 1665 C C A ASN A 1 221 ? 33.547 -31.112 0.685 0.50 9.92 201 ASN A C 1
ATOM 1666 C C B ASN A 1 221 ? 33.484 -31.227 0.638 0.50 6.54 201 ASN A C 1
ATOM 1667 O O A ASN A 1 221 ? 32.884 -30.298 0.012 0.50 10.11 201 ASN A O 1
ATOM 1668 O O B ASN A 1 221 ? 32.715 -30.649 -0.142 0.50 6.65 201 ASN A O 1
ATOM 1677 N N . THR A 1 222 ? 33.083 -31.732 1.779 1.00 7.61 202 THR A N 1
ATOM 1678 C CA . THR A 1 222 ? 31.667 -31.621 2.180 1.00 8.20 202 THR A CA 1
ATOM 1679 C C . THR A 1 222 ? 31.346 -30.158 2.386 1.00 8.30 202 THR A C 1
ATOM 1680 O O . THR A 1 222 ? 32.077 -29.452 3.079 1.00 9.02 202 THR A O 1
ATOM 1684 N N . ARG A 1 223 ? 30.293 -29.682 1.715 1.00 8.35 203 ARG A N 1
ATOM 1685 C CA . ARG A 1 223 ? 30.021 -28.263 1.614 1.00 9.68 203 ARG A CA 1
ATOM 1686 C C . ARG A 1 223 ? 28.523 -28.114 1.870 1.00 8.28 203 ARG A C 1
ATOM 1687 O O . ARG A 1 223 ? 27.700 -28.633 1.136 1.00 9.97 203 ARG A O 1
ATOM 1695 N N . LEU A 1 224 ? 28.187 -27.405 2.934 1.00 8.89 204 LEU A N 1
ATOM 1696 C CA . LEU A 1 224 ? 26.795 -27.226 3.363 1.00 8.12 204 LEU A CA 1
ATOM 1697 C C . LEU A 1 224 ? 26.556 -25.763 3.711 1.00 8.31 204 LEU A C 1
ATOM 1698 O O . LEU A 1 224 ? 27.500 -25.020 4.065 1.00 10.30 204 LEU A O 1
ATOM 1703 N N . PRO A 1 225 ? 25.308 -25.323 3.625 1.00 7.74 205 PRO A N 1
ATOM 1704 C CA . PRO A 1 225 ? 24.923 -24.008 4.122 1.00 7.84 205 PRO A CA 1
ATOM 1705 C C . PRO A 1 225 ? 25.123 -23.963 5.643 1.00 6.97 205 PRO A C 1
ATOM 1706 O O . PRO A 1 225 ? 24.720 -24.867 6.356 1.00 7.66 205 PRO A O 1
ATOM 1710 N N A MET A 1 226 ? 25.814 -22.920 6.108 0.50 6.92 206 MET A N 1
ATOM 1711 N N B MET A 1 226 ? 25.809 -22.921 6.112 0.50 7.21 206 MET A N 1
ATOM 1712 C CA A MET A 1 226 ? 26.156 -22.732 7.534 0.50 7.61 206 MET A CA 1
ATOM 1713 C CA B MET A 1 226 ? 26.091 -22.734 7.546 0.50 8.34 206 MET A CA 1
ATOM 1714 C C A MET A 1 226 ? 25.855 -21.284 7.947 0.50 7.53 206 MET A C 1
ATOM 1715 C C B MET A 1 226 ? 25.876 -21.279 7.954 0.50 7.84 206 MET A C 1
ATOM 1716 O O A MET A 1 226 ? 25.893 -20.352 7.143 0.50 7.67 206 MET A O 1
ATOM 1717 O O B MET A 1 226 ? 25.891 -20.354 7.148 0.50 7.79 206 MET A O 1
ATOM 1726 N N . MET A 1 227 ? 25.700 -21.104 9.248 1.00 7.03 207 MET A N 1
ATOM 1727 C CA . MET A 1 227 ? 25.417 -19.801 9.824 1.00 7.18 207 MET A CA 1
ATOM 1728 C C . MET A 1 227 ? 25.897 -19.769 11.254 1.00 7.92 207 MET A C 1
ATOM 1729 O O . MET A 1 227 ? 25.721 -20.719 12.013 1.00 7.44 207 MET A O 1
ATOM 1734 N N . PHE A 1 228 ? 26.477 -18.630 11.636 1.00 7.09 208 PHE A N 1
ATOM 1735 C CA . PHE A 1 228 ? 26.846 -18.443 13.066 1.00 6.86 208 PHE A CA 1
ATOM 1736 C C . PHE A 1 228 ? 25.598 -18.222 13.914 1.00 6.90 208 PHE A C 1
ATOM 1737 O O . PHE A 1 228 ? 24.651 -17.589 13.476 1.00 7.08 208 PHE A O 1
ATOM 1745 N N . MET A 1 229 ? 25.605 -18.759 15.120 1.00 6.40 209 MET A N 1
ATOM 1746 C CA . MET A 1 229 ? 24.421 -18.684 15.963 1.00 6.89 209 MET A CA 1
ATOM 1747 C C . MET A 1 229 ? 23.894 -17.283 16.156 1.00 7.38 209 MET A C 1
ATOM 1748 O O . MET A 1 229 ? 22.672 -17.125 16.186 1.00 7.96 209 MET A O 1
ATOM 1753 N N . ASP A 1 230 ? 24.756 -16.277 16.324 1.00 8.05 210 ASP A N 1
ATOM 1754 C CA . ASP A 1 230 ? 24.183 -14.927 16.583 1.00 8.40 210 ASP A CA 1
ATOM 1755 C C . ASP A 1 230 ? 23.271 -14.506 15.441 1.00 8.50 210 ASP A C 1
ATOM 1756 O O . ASP A 1 230 ? 22.233 -13.879 15.655 1.00 8.42 210 ASP A O 1
ATOM 1761 N N . ASP A 1 231 ? 23.666 -14.845 14.203 1.00 7.69 211 ASP A N 1
ATOM 1762 C CA . ASP A 1 231 ? 22.806 -14.567 13.061 1.00 7.47 211 ASP A CA 1
ATOM 1763 C C . ASP A 1 231 ? 21.484 -15.347 13.120 1.00 6.94 211 ASP A C 1
ATOM 1764 O O . ASP A 1 231 ? 20.427 -14.800 12.801 1.00 7.54 211 ASP A O 1
ATOM 1769 N N . ALA A 1 232 ? 21.551 -16.656 13.441 1.00 7.23 212 ALA A N 1
ATOM 1770 C CA . ALA A 1 232 ? 20.352 -17.425 13.487 1.00 6.93 212 ALA A CA 1
ATOM 1771 C C . ALA A 1 232 ? 19.364 -16.922 14.548 1.00 7.49 212 ALA A C 1
ATOM 1772 O O . ALA A 1 232 ? 18.156 -16.924 14.330 1.00 8.06 212 ALA A O 1
ATOM 1774 N N . ILE A 1 233 ? 19.889 -16.542 15.699 1.00 7.84 213 ILE A N 1
ATOM 1775 C CA . ILE A 1 233 ? 19.032 -16.014 16.787 1.00 8.63 213 ILE A CA 1
ATOM 1776 C C . ILE A 1 233 ? 18.413 -14.683 16.393 1.00 8.28 213 ILE A C 1
ATOM 1777 O O . ILE A 1 233 ? 17.183 -14.461 16.542 1.00 8.39 213 ILE A O 1
ATOM 1782 N N . ARG A 1 234 ? 19.208 -13.812 15.777 1.00 8.24 214 ARG A N 1
ATOM 1783 C CA . ARG A 1 234 ? 18.680 -12.535 15.331 1.00 8.47 214 ARG A CA 1
ATOM 1784 C C . ARG A 1 234 ? 17.616 -12.750 14.272 1.00 8.24 214 ARG A C 1
ATOM 1785 O O . ARG A 1 234 ? 16.574 -12.079 14.287 1.00 8.99 214 ARG A O 1
ATOM 1793 N N . ALA A 1 235 ? 17.836 -13.662 13.330 1.00 7.29 215 ALA A N 1
ATOM 1794 C CA . ALA A 1 235 ? 16.883 -13.949 12.304 1.00 8.27 215 ALA A CA 1
ATOM 1795 C C . ALA A 1 235 ? 15.566 -14.385 12.911 1.00 7.65 215 ALA A C 1
ATOM 1796 O O . ALA A 1 235 ? 14.476 -13.965 12.470 1.00 8.33 215 ALA A O 1
ATOM 1798 N N . THR A 1 236 ? 15.646 -15.223 13.925 1.00 7.40 216 THR A N 1
ATOM 1799 C CA . THR A 1 236 ? 14.475 -15.778 14.582 1.00 8.12 216 THR A CA 1
ATOM 1800 C C . THR A 1 236 ? 13.638 -14.648 15.200 1.00 8.12 216 THR A C 1
ATOM 1801 O O . THR A 1 236 ? 12.412 -14.583 15.035 1.00 8.85 216 THR A O 1
ATOM 1805 N N . LEU A 1 237 ? 14.313 -13.755 15.930 1.00 9.07 217 LEU A N 1
ATOM 1806 C CA . LEU A 1 237 ? 13.635 -12.620 16.560 1.00 9.47 217 LEU A CA 1
ATOM 1807 C C . LEU A 1 237 ? 13.095 -11.637 15.551 1.00 9.87 217 LEU A C 1
ATOM 1808 O O . LEU A 1 237 ? 11.963 -11.135 15.724 1.00 9.47 217 LEU A O 1
ATOM 1813 N N . GLU A 1 238 ? 13.842 -11.357 14.500 1.00 9.29 218 GLU A N 1
ATOM 1814 C CA . GLU A 1 238 ? 13.360 -10.444 13.478 1.00 9.13 218 GLU A CA 1
ATOM 1815 C C . GLU A 1 238 ? 12.135 -11.006 12.770 1.00 9.71 218 GLU A C 1
ATOM 1816 O O . GLU A 1 238 ? 11.142 -10.279 12.531 1.00 10.73 218 GLU A O 1
ATOM 1822 N N . LEU A 1 239 ? 12.152 -12.293 12.422 1.00 8.85 219 LEU A N 1
ATOM 1823 C CA . LEU A 1 239 ? 10.994 -12.886 11.786 1.00 7.98 219 LEU A CA 1
ATOM 1824 C C . LEU A 1 239 ? 9.780 -12.809 12.714 1.00 8.25 219 LEU A C 1
ATOM 1825 O O . LEU A 1 239 ? 8.690 -12.450 12.299 1.00 9.25 219 LEU A O 1
ATOM 1830 N N . MET A 1 240 ? 9.974 -13.125 13.976 1.00 8.91 220 MET A N 1
ATOM 1831 C CA . MET A 1 240 ? 8.860 -13.068 14.920 1.00 9.04 220 MET A CA 1
ATOM 1832 C C . MET A 1 240 ? 8.299 -11.687 15.125 1.00 10.05 220 MET A C 1
ATOM 1833 O O . MET A 1 240 ? 7.105 -11.559 15.439 1.00 11.27 220 MET A O 1
ATOM 1838 N N . ASP A 1 241 ? 9.126 -10.665 14.978 1.00 10.14 221 ASP A N 1
ATOM 1839 C CA . ASP A 1 241 ? 8.668 -9.282 15.140 1.00 12.21 221 ASP A CA 1
ATOM 1840 C C . ASP A 1 241 ? 8.073 -8.691 13.919 1.00 11.44 221 ASP A C 1
ATOM 1841 O O . ASP A 1 241 ? 7.458 -7.613 14.029 1.00 14.72 221 ASP A O 1
ATOM 1846 N N . ALA A 1 242 ? 8.180 -9.297 12.745 1.00 10.51 222 ALA A N 1
ATOM 1847 C CA . ALA A 1 242 ? 7.664 -8.698 11.534 1.00 11.65 222 ALA A CA 1
ATOM 1848 C C . ALA A 1 242 ? 6.141 -8.560 11.605 1.00 12.75 222 ALA A C 1
ATOM 1849 O O . ALA A 1 242 ? 5.453 -9.415 12.129 1.00 12.22 222 ALA A O 1
ATOM 1851 N N . PRO A 1 243 ? 5.570 -7.552 10.923 1.00 13.06 223 PRO A N 1
ATOM 1852 C CA . PRO A 1 243 ? 4.112 -7.557 10.816 1.00 12.33 223 PRO A CA 1
ATOM 1853 C C . PRO A 1 243 ? 3.664 -8.751 10.015 1.00 12.91 223 PRO A C 1
ATOM 1854 O O . PRO A 1 243 ? 4.211 -9.047 8.954 1.00 12.43 223 PRO A O 1
ATOM 1858 N N . LEU A 1 244 ? 2.59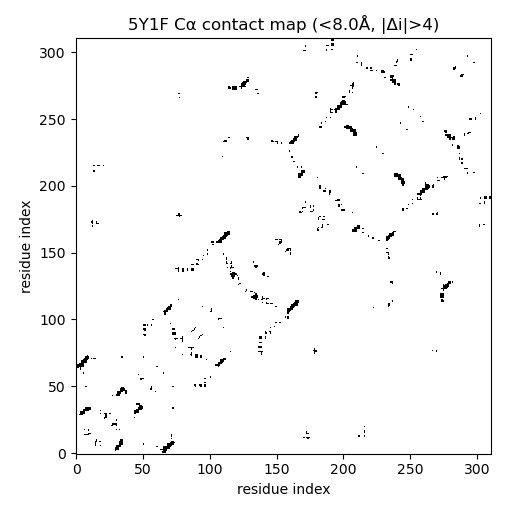0 -9.387 10.453 1.00 12.52 224 LEU A N 1
ATOM 1859 C CA . LEU A 1 244 ? 2.135 -10.579 9.785 1.00 12.52 224 LEU A CA 1
ATOM 1860 C C . LEU A 1 244 ? 1.836 -10.330 8.315 1.00 13.51 224 LEU A C 1
ATOM 1861 O O . LEU A 1 244 ? 2.113 -11.180 7.470 1.00 13.32 224 LEU A O 1
ATOM 1866 N N . ASP A 1 245 ? 1.211 -9.192 7.994 1.00 13.70 225 ASP A N 1
ATOM 1867 C CA . ASP A 1 245 ? 0.834 -8.922 6.617 1.00 16.25 225 ASP A CA 1
ATOM 1868 C C . ASP A 1 245 ? 2.003 -8.801 5.662 1.00 15.33 225 ASP A C 1
ATOM 1869 O O . ASP A 1 245 ? 1.805 -8.931 4.436 1.00 18.37 225 ASP A O 1
ATOM 1874 N N A SER A 1 246 ? 3.206 -8.593 6.189 0.50 15.12 226 SER A N 1
ATOM 1875 N N B SER A 1 246 ? 3.203 -8.592 6.206 0.50 13.45 226 SER A N 1
ATOM 1876 C CA A SER A 1 246 ? 4.383 -8.500 5.323 0.50 14.52 226 SER A CA 1
ATOM 1877 C CA B SER A 1 246 ? 4.405 -8.491 5.370 0.50 12.12 226 SER A CA 1
ATOM 1878 C C A SER A 1 246 ? 4.922 -9.879 4.893 0.50 12.03 226 SER A C 1
ATOM 1879 C C B SER A 1 246 ? 4.940 -9.867 4.923 0.50 10.90 226 SER A C 1
ATOM 1880 O O A SER A 1 246 ? 5.757 -9.974 4.000 0.50 13.04 226 SER A O 1
ATOM 1881 O O B SER A 1 246 ? 5.809 -9.945 4.064 0.50 12.05 226 SER A O 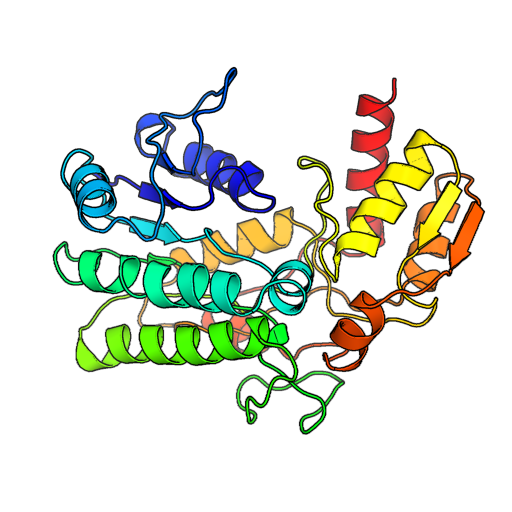1
ATOM 1886 N N . LEU A 1 247 ? 4.443 -10.942 5.519 1.00 10.87 227 LEU A N 1
ATOM 1887 C CA . LEU A 1 247 ? 4.991 -12.293 5.251 1.00 10.20 227 LEU A CA 1
ATOM 1888 C C . LEU A 1 247 ? 4.285 -12.988 4.127 1.00 9.97 227 LEU A C 1
ATOM 1889 O O . LEU A 1 247 ? 3.082 -13.214 4.156 1.00 13.01 227 LEU A O 1
ATOM 1894 N N . ASN A 1 248 ? 5.049 -13.392 3.131 1.00 9.53 228 ASN A N 1
ATOM 1895 C CA . ASN A 1 248 ? 4.543 -14.238 2.085 1.00 9.92 228 ASN A CA 1
ATOM 1896 C C . ASN A 1 248 ? 4.711 -15.728 2.329 1.00 9.42 228 ASN A C 1
ATOM 1897 O O . ASN A 1 248 ? 4.175 -16.551 1.582 1.00 11.03 228 ASN A O 1
ATOM 1902 N N . TYR A 1 249 ? 5.515 -16.071 3.331 1.00 8.89 229 TYR A N 1
ATOM 1903 C CA . TYR A 1 249 ? 5.723 -17.448 3.772 1.00 8.97 229 TYR A CA 1
ATOM 1904 C C . TYR A 1 249 ? 5.517 -17.452 5.287 1.00 7.75 229 TYR A C 1
ATOM 1905 O O . TYR A 1 249 ? 5.543 -16.420 5.918 1.00 8.51 229 TYR A O 1
ATOM 1914 N N . HIS A 1 250 ? 5.311 -18.642 5.845 1.00 8.19 230 HIS A N 1
ATOM 1915 C CA . HIS A 1 250 ? 4.951 -18.769 7.249 1.00 8.47 230 HIS A CA 1
ATOM 1916 C C . HIS A 1 250 ? 5.901 -19.711 7.961 1.00 7.68 230 HIS A C 1
ATOM 1917 O O . HIS A 1 250 ? 6.828 -19.245 8.633 1.00 8.06 230 HIS A O 1
ATOM 1924 N N . SER A 1 251 ? 5.776 -21.013 7.726 1.00 8.66 231 SER A N 1
ATOM 1925 C CA . SER A 1 251 ? 6.528 -22.020 8.490 1.00 9.52 231 SER A CA 1
ATOM 1926 C C . SER A 1 251 ? 7.939 -22.292 8.007 1.00 8.45 231 SER A C 1
ATOM 1927 O O . SER A 1 251 ? 8.709 -22.980 8.679 1.00 8.30 231 SER A O 1
ATOM 1930 N N . ASN A 1 252 ? 8.326 -21.765 6.857 1.00 7.46 232 ASN A N 1
ATOM 1931 C CA . ASN A 1 252 ? 9.398 -22.361 6.104 1.00 7.46 232 ASN A CA 1
ATOM 1932 C C . ASN A 1 252 ? 10.282 -21.425 5.292 1.00 6.94 232 ASN A C 1
ATOM 1933 O O . ASN A 1 252 ? 10.751 -21.800 4.237 1.00 7.92 232 ASN A O 1
ATOM 1938 N N . TYR A 1 253 ? 10.637 -20.282 5.837 1.00 6.88 233 TYR A N 1
ATOM 1939 C CA . TYR A 1 253 ? 11.588 -19.419 5.126 1.00 6.47 233 TYR A CA 1
ATOM 1940 C C . TYR A 1 253 ? 12.920 -20.064 4.913 1.00 6.43 233 TYR A C 1
ATOM 1941 O O . TYR A 1 253 ? 13.604 -20.406 5.892 1.00 6.77 233 TYR A O 1
ATOM 1950 N N . ASN A 1 254 ? 13.405 -20.070 3.669 1.00 6.25 234 ASN A N 1
ATOM 1951 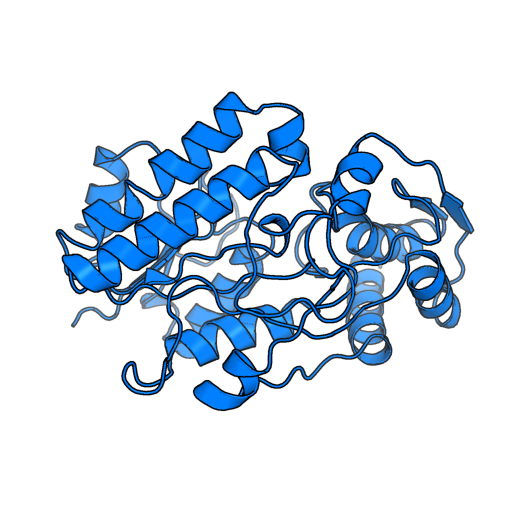C CA . ASN A 1 254 ? 14.821 -20.287 3.433 1.00 6.16 234 ASN A CA 1
ATOM 1952 C C . ASN A 1 254 ? 15.626 -19.204 4.103 1.00 6.24 234 ASN A C 1
ATOM 1953 O O . ASN A 1 254 ? 15.182 -18.051 4.199 1.00 7.35 234 ASN A O 1
ATOM 1958 N N . LEU A 1 255 ? 16.836 -19.522 4.543 1.00 6.70 235 LEU A N 1
ATOM 1959 C CA . LEU A 1 255 ? 17.696 -18.580 5.260 1.00 7.36 235 LEU A CA 1
ATOM 1960 C C . LEU A 1 255 ? 19.136 -18.935 4.998 1.00 8.23 235 LEU A C 1
ATOM 1961 O O . LEU A 1 255 ? 19.535 -20.091 5.187 1.00 9.61 235 LEU A O 1
ATOM 1966 N N . SER A 1 256 ? 19.934 -17.943 4.606 1.00 7.63 236 SER A N 1
ATOM 1967 C CA . SER A 1 256 ? 21.293 -18.136 4.167 1.00 7.69 236 SER A CA 1
ATOM 1968 C C . SER A 1 256 ? 22.292 -17.242 4.885 1.00 8.11 236 SER A C 1
ATOM 1969 O O . SER A 1 256 ? 21.989 -16.104 5.283 1.00 9.00 236 SER A O 1
ATOM 1972 N N . SER A 1 257 ? 23.521 -17.741 4.988 1.00 7.96 237 SER A N 1
ATOM 1973 C CA . SER A 1 257 ? 24.656 -16.914 5.327 1.00 8.99 237 SER A CA 1
ATOM 1974 C C . SER A 1 257 ? 25.874 -17.375 4.529 1.00 9.70 237 SER A C 1
ATOM 1975 O O . SER A 1 257 ? 26.314 -16.646 3.614 1.00 11.93 237 SER A O 1
ATOM 1978 N N . MET A 1 258 ? 26.454 -18.505 4.886 1.00 8.95 238 MET A N 1
ATOM 1979 C CA . MET A 1 258 ? 27.733 -18.973 4.327 1.00 9.30 238 MET A CA 1
ATOM 1980 C C . MET A 1 258 ? 27.569 -20.329 3.677 1.00 8.33 238 MET A C 1
ATOM 1981 O O . MET A 1 258 ? 26.637 -21.077 3.991 1.00 9.32 238 MET A O 1
ATOM 1986 N N . SER A 1 259 ? 28.506 -20.676 2.814 1.00 8.23 239 SER A N 1
ATOM 1987 C CA . SER A 1 259 ? 28.621 -22.004 2.250 1.00 9.39 239 SER A CA 1
ATOM 1988 C C . SER A 1 259 ? 30.090 -22.240 2.022 1.00 10.44 239 SER A C 1
ATOM 1989 O O . SER A 1 259 ? 30.729 -21.349 1.423 1.00 13.65 239 SER A O 1
ATOM 1992 N N . PHE A 1 260 ? 30.673 -23.170 2.736 1.00 9.79 240 PHE A N 1
ATOM 1993 C CA . PHE A 1 260 ? 32.101 -23.480 2.661 1.00 9.86 240 PHE A CA 1
ATOM 1994 C C . PHE A 1 260 ? 32.263 -24.966 2.839 1.00 8.24 240 PHE A C 1
ATOM 1995 O O . PHE A 1 260 ? 31.393 -25.615 3.392 1.00 9.89 240 PHE A O 1
ATOM 2003 N N . SER A 1 261 ? 33.386 -25.501 2.353 1.00 8.21 241 SER A N 1
ATOM 2004 C CA . SER A 1 261 ? 33.695 -26.894 2.562 1.00 8.73 241 SER A CA 1
ATOM 2005 C C . SER A 1 261 ? 34.467 -27.096 3.869 1.00 8.33 241 SER A C 1
ATOM 2006 O O . SER A 1 261 ? 35.007 -26.147 4.448 1.00 8.37 241 SER A O 1
ATOM 2009 N N . ALA A 1 262 ? 34.529 -28.336 4.305 1.00 8.61 242 ALA A N 1
ATOM 2010 C CA . ALA A 1 262 ? 35.248 -28.668 5.530 1.00 8.45 242 ALA A CA 1
ATOM 2011 C C . ALA A 1 262 ? 36.713 -28.244 5.468 1.00 8.79 242 ALA A C 1
ATOM 2012 O O . ALA A 1 262 ? 37.217 -27.644 6.429 1.00 8.81 242 ALA A O 1
ATOM 2014 N N . GLU A 1 263 ? 37.393 -28.506 4.364 1.00 8.93 243 GLU A N 1
ATOM 2015 C CA . GLU A 1 263 ? 38.798 -28.077 4.278 1.00 9.13 243 GLU A CA 1
ATOM 2016 C C . GLU A 1 263 ? 38.916 -26.570 4.221 1.00 9.12 243 GLU A C 1
ATOM 2017 O O . GLU A 1 263 ? 39.940 -26.048 4.642 1.00 9.99 243 GLU A O 1
ATOM 2023 N N . GLU A 1 264 ? 37.951 -25.864 3.638 1.00 9.06 244 GLU A N 1
ATOM 2024 C CA . GLU A 1 264 ? 37.999 -24.412 3.697 1.00 9.42 244 GLU A CA 1
ATOM 2025 C C . GLU A 1 264 ? 37.922 -23.913 5.135 1.00 9.77 244 GLU A C 1
ATOM 2026 O O . GLU A 1 264 ? 38.603 -22.943 5.538 1.00 10.27 244 GLU A O 1
ATOM 2032 N N . LEU A 1 265 ? 37.080 -24.531 5.943 1.00 8.83 245 LEU A N 1
ATOM 2033 C CA . LEU A 1 265 ? 37.001 -24.183 7.366 1.00 8.79 245 LEU A CA 1
ATOM 2034 C C . LEU A 1 265 ? 38.325 -24.514 8.058 1.00 9.86 245 LEU A C 1
ATOM 2035 O O . LEU A 1 265 ? 38.823 -23.719 8.863 1.00 10.31 245 LEU A O 1
ATOM 2040 N N . GLU A 1 266 ? 38.910 -25.669 7.759 1.00 9.39 246 GLU A N 1
ATOM 2041 C CA . GLU A 1 266 ? 40.213 -26.025 8.332 1.00 9.76 246 GLU A CA 1
ATOM 2042 C C . GLU A 1 266 ? 41.232 -24.937 8.019 1.00 10.98 246 GLU A C 1
ATOM 2043 O O . GLU A 1 266 ? 42.011 -24.532 8.924 1.00 11.48 246 GLU A O 1
ATOM 2049 N N . LYS A 1 267 ? 41.267 -24.460 6.781 1.00 10.14 247 LYS A N 1
ATOM 2050 C CA . LYS A 1 267 ? 42.263 -23.461 6.420 1.00 12.56 247 LYS A CA 1
ATOM 2051 C C . LYS A 1 267 ? 41.990 -22.158 7.161 1.00 13.46 247 LYS A C 1
ATOM 2052 O O . LYS A 1 267 ? 42.930 -21.503 7.615 1.00 13.35 247 LYS A O 1
ATOM 2058 N N . GLU A 1 268 ? 40.740 -21.783 7.346 1.00 11.54 248 GLU A N 1
ATOM 2059 C CA . GLU A 1 268 ? 40.431 -20.576 8.118 1.00 11.80 248 GLU A CA 1
ATOM 2060 C C . GLU A 1 268 ? 40.868 -20.705 9.554 1.00 12.43 248 GLU A C 1
ATOM 2061 O O . GLU A 1 268 ? 41.516 -19.786 10.119 1.00 13.54 248 GLU A O 1
ATOM 2067 N N . ILE A 1 269 ? 40.602 -21.832 10.174 1.00 10.56 249 ILE A N 1
ATOM 2068 C CA . ILE A 1 269 ? 40.980 -22.029 11.547 1.00 12.93 249 ILE A CA 1
ATOM 2069 C C . ILE A 1 269 ? 42.493 -22.074 11.694 1.00 13.08 249 ILE A C 1
ATOM 2070 O O . ILE A 1 269 ? 43.050 -21.453 12.628 1.00 15.06 249 ILE A O 1
ATOM 2075 N N . SER A 1 270 ? 43.171 -22.689 10.730 1.00 12.79 250 SER A N 1
ATOM 2076 C CA . SER A 1 270 ? 44.627 -22.822 10.770 1.00 14.67 250 SER A CA 1
ATOM 2077 C C . SER A 1 270 ? 45.336 -21.487 10.654 1.00 17.08 250 SER A C 1
ATOM 2078 O O . SER A 1 270 ? 46.532 -21.409 11.002 1.00 19.87 250 SER A O 1
ATOM 2081 N N . ALA A 1 271 ? 44.683 -20.476 10.110 1.00 15.73 251 ALA A N 1
ATOM 2082 C CA . ALA A 1 271 ? 45.267 -19.128 10.088 1.00 19.23 251 ALA A CA 1
ATOM 2083 C C . ALA A 1 271 ? 45.413 -18.555 11.504 1.00 22.75 251 ALA A C 1
ATOM 2084 O O . ALA A 1 271 ? 46.095 -17.531 11.676 1.00 26.30 251 ALA A O 1
ATOM 2086 N N . HIS A 1 272 ? 44.779 -19.180 12.502 1.00 17.33 252 HIS A N 1
ATOM 2087 C CA . HIS A 1 272 ? 44.762 -18.676 13.875 1.00 20.85 252 HIS A CA 1
ATOM 2088 C C . HIS A 1 272 ? 45.388 -19.646 14.862 1.00 23.30 252 HIS A C 1
ATOM 2089 O O . HIS A 1 272 ? 45.947 -19.228 15.890 1.00 24.79 252 HIS A O 1
ATOM 2096 N N . VAL A 1 273 ? 45.169 -20.934 14.634 1.00 21.51 253 VAL A N 1
ATOM 2097 C CA . VAL A 1 273 ? 45.547 -21.976 15.564 1.00 22.84 253 VAL A CA 1
ATOM 2098 C C . VAL A 1 273 ? 46.207 -23.116 14.798 1.00 26.19 253 VAL A C 1
ATOM 2099 O O . VAL A 1 273 ? 45.807 -23.436 13.680 1.00 25.04 253 VAL A O 1
ATOM 2103 N N . ASP A 1 274 ? 47.286 -23.652 15.348 1.00 23.05 254 ASP A N 1
ATOM 2104 C CA . ASP A 1 274 ? 47.950 -24.782 14.729 1.00 25.83 254 ASP A CA 1
ATOM 2105 C C . ASP A 1 274 ? 47.129 -26.028 14.991 1.00 21.17 254 ASP A C 1
ATOM 2106 O O . ASP A 1 274 ? 46.896 -26.354 16.135 1.00 21.81 254 ASP A O 1
ATOM 2111 N N . PHE A 1 275 ? 46.752 -26.782 13.959 1.00 18.92 255 PHE A N 1
ATOM 2112 C CA . PHE A 1 275 ? 46.118 -28.109 14.257 1.00 19.95 255 PHE A CA 1
ATOM 2113 C C . PHE A 1 275 ? 46.148 -29.104 13.105 1.00 19.33 255 PHE A C 1
ATOM 2114 O O . PHE A 1 275 ? 46.315 -28.705 11.997 1.00 20.88 255 PHE A O 1
ATOM 2122 N N . ASN A 1 276 ? 46.125 -30.385 13.467 1.00 21.12 256 ASN A N 1
ATOM 2123 C CA . ASN A 1 276 ? 46.146 -31.493 12.517 1.00 22.23 256 ASN A CA 1
ATOM 2124 C C . ASN A 1 276 ? 44.694 -31.946 12.257 1.00 19.87 256 ASN A C 1
ATOM 2125 O O . ASN A 1 276 ? 44.011 -32.400 13.166 1.00 21.46 256 ASN A O 1
ATOM 2130 N N . CYS A 1 277 ? 44.230 -31.816 11.015 1.00 19.00 257 CYS A N 1
ATOM 2131 C CA . CYS A 1 277 ? 42.876 -32.264 10.673 1.00 15.90 257 CYS A CA 1
ATOM 2132 C C . CYS A 1 277 ? 42.936 -33.507 9.804 1.00 13.78 257 CYS A C 1
ATOM 2133 O O . CYS A 1 277 ? 43.536 -33.451 8.739 1.00 16.32 257 CYS A O 1
ATOM 2136 N N . LEU A 1 278 ? 42.324 -34.585 10.237 1.00 11.84 258 LEU A N 1
ATOM 2137 C CA . LEU A 1 278 ? 42.259 -35.838 9.464 1.00 12.74 258 LEU A CA 1
ATOM 2138 C C . LEU A 1 278 ? 40.805 -36.052 9.108 1.00 12.65 258 LEU A C 1
ATOM 2139 O O . LEU A 1 278 ? 39.902 -35.739 9.905 1.00 16.72 258 LEU A O 1
ATOM 2144 N N . TYR A 1 279 ? 40.554 -36.662 7.958 1.00 9.90 259 TYR A N 1
ATOM 2145 C CA . TYR A 1 279 ? 39.197 -36.841 7.460 1.00 9.42 259 TYR A CA 1
ATOM 2146 C C . TYR A 1 279 ? 38.865 -38.335 7.441 1.00 9.78 259 TYR A C 1
ATOM 2147 O O . TYR A 1 279 ? 39.538 -39.115 6.707 1.00 10.33 259 TYR A O 1
ATOM 2156 N N . LYS A 1 280 ? 37.889 -38.725 8.227 1.00 9.26 260 LYS A N 1
ATOM 2157 C CA . LYS A 1 280 ? 37.449 -40.113 8.399 1.00 11.59 260 LYS A CA 1
ATOM 2158 C C . LYS A 1 280 ? 35.928 -40.158 8.376 1.00 10.85 260 LYS A C 1
ATOM 2159 O O . LYS A 1 280 ? 35.253 -40.111 9.416 1.00 11.51 260 LYS A O 1
ATOM 2165 N N . PRO A 1 281 ? 35.336 -40.203 7.205 1.00 9.90 261 PRO A N 1
ATOM 2166 C CA . PRO A 1 281 ? 33.876 -40.089 7.101 1.00 10.50 261 PRO A CA 1
ATOM 2167 C C . PRO A 1 281 ? 33.153 -41.228 7.764 1.00 9.96 261 PRO A C 1
ATOM 2168 O O . PRO A 1 281 ? 33.646 -42.375 7.800 1.00 10.79 261 PRO A O 1
ATOM 2172 N N . ASP A 1 282 ? 31.955 -40.938 8.255 1.00 9.94 262 ASP A N 1
ATOM 2173 C CA . ASP A 1 282 ? 31.057 -41.977 8.787 1.00 10.96 262 ASP A CA 1
ATOM 2174 C C . ASP A 1 282 ? 29.651 -41.831 8.194 1.00 10.36 262 ASP A C 1
ATOM 2175 O O . ASP A 1 282 ? 29.473 -41.170 7.191 1.00 9.77 262 ASP A O 1
ATOM 2180 N N . TYR A 1 283 ? 28.663 -42.476 8.819 1.00 9.99 263 TYR A N 1
ATOM 2181 C CA . TYR A 1 283 ? 27.313 -42.494 8.308 1.00 10.61 263 TYR A CA 1
ATOM 2182 C C . TYR A 1 283 ? 26.753 -41.076 8.081 1.00 10.02 263 TYR A C 1
ATOM 2183 O O . TYR A 1 283 ? 25.850 -40.878 7.262 1.00 10.11 263 TYR A O 1
ATOM 2192 N N . ARG A 1 284 ? 27.257 -40.090 8.789 1.00 8.23 264 ARG A N 1
ATOM 2193 C CA . ARG A 1 284 ? 26.754 -38.741 8.624 1.00 8.48 264 ARG A CA 1
ATOM 2194 C C . ARG A 1 284 ? 27.045 -38.174 7.247 1.00 8.68 264 ARG A C 1
ATOM 2195 O O . ARG A 1 284 ? 26.334 -37.282 6.791 1.00 8.69 264 ARG A O 1
ATOM 2203 N N . GLN A 1 285 ? 28.093 -38.690 6.602 1.00 9.31 265 GLN A N 1
ATOM 2204 C CA . GLN A 1 285 ? 28.356 -38.315 5.203 1.00 9.52 265 GLN A CA 1
ATOM 2205 C C . GLN A 1 285 ? 27.190 -38.581 4.306 1.00 9.55 265 GLN A C 1
ATOM 2206 O O . GLN A 1 285 ? 26.892 -37.811 3.386 1.00 10.49 265 GLN A O 1
ATOM 2212 N N . ASP A 1 286 ? 26.556 -39.728 4.517 1.00 11.40 266 ASP A N 1
ATOM 2213 C CA . ASP A 1 286 ? 25.439 -40.143 3.665 1.00 12.46 266 ASP A CA 1
ATOM 2214 C C . ASP A 1 286 ? 24.243 -39.206 3.813 1.00 13.37 266 ASP A C 1
ATOM 2215 O O . ASP A 1 286 ? 23.399 -39.109 2.929 1.00 16.53 266 ASP A O 1
ATOM 2220 N N . ILE A 1 287 ? 24.109 -38.551 4.960 1.00 10.56 267 ILE A N 1
ATOM 2221 C CA . ILE A 1 287 ? 23.100 -37.522 5.168 1.00 10.32 267 ILE A CA 1
ATOM 2222 C C . ILE A 1 287 ? 23.490 -36.240 4.447 1.00 9.15 267 ILE A C 1
ATOM 2223 O O . ILE A 1 287 ? 22.745 -35.718 3.576 1.00 9.99 267 ILE A O 1
ATOM 2228 N N . ALA A 1 288 ? 24.698 -35.740 4.742 1.00 9.01 268 ALA A N 1
ATOM 2229 C CA . ALA A 1 288 ? 25.171 -34.497 4.168 1.00 9.30 268 ALA A CA 1
ATOM 2230 C C . ALA A 1 288 ? 25.181 -34.482 2.665 1.00 8.89 268 ALA A C 1
ATOM 2231 O O . ALA A 1 288 ? 24.879 -33.459 2.018 1.00 9.95 268 ALA A O 1
ATOM 2233 N N . ASP A 1 289 ? 25.530 -35.612 2.056 1.00 9.06 269 ASP A N 1
ATOM 2234 C CA . ASP A 1 289 ? 25.627 -35.719 0.609 1.00 10.91 269 ASP A CA 1
ATOM 2235 C C . ASP A 1 289 ? 24.275 -35.458 -0.058 1.00 10.26 269 ASP A C 1
ATOM 2236 O O . ASP A 1 289 ? 24.257 -35.092 -1.249 1.00 12.13 269 ASP A O 1
ATOM 2241 N N . THR A 1 290 ? 23.158 -35.632 0.655 1.00 8.79 270 THR A N 1
ATOM 2242 C CA . THR A 1 290 ? 21.825 -35.478 0.052 1.00 9.30 270 THR A CA 1
ATOM 2243 C C . THR A 1 290 ? 21.288 -34.075 0.185 1.00 8.30 270 THR A C 1
ATOM 2244 O O . THR A 1 290 ? 20.189 -33.810 -0.262 1.00 8.80 270 THR A O 1
ATOM 2248 N N . TRP A 1 291 ? 22.048 -33.176 0.804 1.00 8.08 271 TRP A N 1
ATOM 2249 C CA . TRP A 1 291 ? 21.601 -31.801 1.080 1.00 7.91 271 TRP A CA 1
ATOM 2250 C C . TRP A 1 291 ? 22.221 -30.818 0.097 1.00 8.52 271 TRP A C 1
ATOM 2251 O O . TRP A 1 291 ? 23.281 -31.081 -0.469 1.00 8.65 271 TRP A O 1
ATOM 2262 N N . PRO A 1 292 ? 21.599 -29.628 -0.045 1.00 8.30 272 PRO A N 1
ATOM 2263 C CA . PRO A 1 292 ? 22.168 -28.615 -0.895 1.00 8.82 272 PRO A CA 1
ATOM 2264 C C . PRO A 1 292 ? 23.484 -28.060 -0.360 1.00 8.43 272 PRO A C 1
ATOM 2265 O O . PRO A 1 292 ? 23.847 -28.240 0.807 1.00 9.31 272 PRO A O 1
ATOM 2269 N N . ILE A 1 293 ? 24.183 -27.388 -1.235 1.00 8.10 273 ILE A N 1
ATOM 2270 C CA . ILE A 1 293 ? 25.375 -26.648 -0.871 1.00 8.56 273 ILE A CA 1
ATOM 2271 C C . ILE A 1 293 ? 25.061 -25.221 -0.405 1.00 8.04 273 ILE A C 1
ATOM 2272 O O . ILE A 1 293 ? 25.806 -24.654 0.400 1.00 8.86 273 ILE A O 1
ATOM 2277 N N . SER A 1 294 ? 24.026 -24.613 -0.996 1.00 8.00 274 SER A N 1
ATOM 2278 C CA . SER A 1 294 ? 23.704 -23.231 -0.697 1.00 8.07 274 SER A CA 1
ATOM 2279 C C . SER A 1 294 ? 22.233 -22.982 -0.992 1.00 8.00 274 SER A C 1
ATOM 2280 O O . SER A 1 294 ? 21.612 -23.775 -1.686 1.00 8.17 274 SER A O 1
ATOM 2283 N N . ILE A 1 295 ? 21.730 -21.868 -0.471 1.00 7.60 275 ILE A N 1
ATOM 2284 C CA . ILE A 1 295 ? 20.304 -21.638 -0.374 1.00 8.46 275 ILE A CA 1
ATOM 2285 C C . ILE A 1 295 ? 19.950 -20.240 -0.877 1.00 7.98 275 ILE A C 1
ATOM 2286 O O . ILE A 1 295 ? 20.535 -19.270 -0.435 1.00 8.92 275 ILE A O 1
ATOM 2291 N N . ASN A 1 296 ? 18.885 -20.132 -1.673 1.00 7.75 276 ASN A N 1
ATOM 2292 C CA . ASN A 1 296 ? 18.354 -18.792 -2.093 1.00 8.16 276 ASN A CA 1
ATOM 2293 C C . ASN A 1 296 ? 17.323 -18.364 -1.052 1.00 7.37 276 ASN A C 1
ATOM 2294 O O . ASN A 1 296 ? 16.200 -18.892 -1.026 1.00 8.12 276 ASN A O 1
ATOM 2299 N N . ASP A 1 297 ? 17.675 -17.362 -0.250 1.00 7.13 277 ASP A N 1
ATOM 2300 C CA . ASP A 1 297 ? 16.804 -16.808 0.772 1.00 7.47 277 ASP A CA 1
ATOM 2301 C C . ASP A 1 297 ? 16.268 -15.435 0.419 1.00 6.80 277 ASP A C 1
ATOM 2302 O O . ASP A 1 297 ? 16.003 -14.629 1.286 1.00 7.78 277 ASP A O 1
ATOM 2307 N N . ASP A 1 298 ? 16.056 -15.179 -0.870 1.00 7.31 278 ASP A N 1
ATOM 2308 C CA . ASP A 1 298 ? 15.537 -13.887 -1.270 1.00 7.11 278 ASP A CA 1
ATOM 2309 C C . ASP A 1 298 ? 14.244 -13.515 -0.579 1.00 7.52 278 ASP A C 1
ATOM 2310 O O . ASP A 1 298 ? 14.037 -12.352 -0.243 1.00 8.16 278 ASP A O 1
ATOM 2315 N N . ASP A 1 299 ? 13.366 -14.475 -0.329 1.00 8.02 279 ASP A N 1
ATOM 2316 C CA . ASP A 1 299 ? 12.089 -14.122 0.265 1.00 7.98 279 ASP A CA 1
ATOM 2317 C C . ASP A 1 299 ? 12.241 -13.605 1.672 1.00 8.02 279 ASP A C 1
ATOM 2318 O O . ASP A 1 299 ? 11.538 -12.673 2.066 1.00 9.03 279 ASP A O 1
ATOM 2323 N N . ALA A 1 300 ? 13.155 -14.164 2.469 1.00 7.74 280 ALA A N 1
ATOM 2324 C CA . ALA A 1 300 ? 13.432 -13.611 3.805 1.00 7.54 280 ALA A CA 1
ATOM 2325 C C . ALA A 1 300 ? 14.014 -12.186 3.696 1.00 7.57 280 ALA A C 1
ATOM 2326 O O . ALA A 1 300 ? 13.711 -11.295 4.501 1.00 8.00 280 ALA A O 1
ATOM 2328 N N . ARG A 1 301 ? 14.960 -12.034 2.773 1.00 7.64 281 ARG A N 1
ATOM 2329 C CA . ARG A 1 301 ? 15.638 -10.719 2.584 1.00 7.75 281 ARG A CA 1
ATOM 2330 C C . ARG A 1 301 ? 14.621 -9.690 2.145 1.00 8.12 281 ARG A C 1
ATOM 2331 O O . ARG A 1 301 ? 14.710 -8.514 2.582 1.00 9.56 281 ARG A O 1
ATOM 2339 N N . LYS A 1 302 ? 13.664 -10.089 1.321 1.00 8.12 282 LYS A N 1
ATOM 2340 C CA . LYS A 1 302 ? 12.650 -9.169 0.760 1.00 9.67 282 LYS A CA 1
ATOM 2341 C C . LYS A 1 302 ? 11.548 -8.879 1.778 1.00 9.72 282 LYS A C 1
ATOM 2342 O O . LYS A 1 302 ? 11.207 -7.726 2.050 1.00 11.69 282 LYS A O 1
ATOM 2348 N N . ASP A 1 303 ? 10.984 -9.908 2.404 1.00 9.33 283 ASP A N 1
ATOM 2349 C CA . ASP A 1 303 ? 9.758 -9.733 3.187 1.00 9.28 283 ASP A CA 1
ATOM 2350 C C . ASP A 1 303 ? 10.050 -9.122 4.516 1.00 9.78 283 ASP A C 1
ATOM 2351 O O . ASP A 1 303 ? 9.247 -8.304 4.982 1.00 11.88 283 ASP A O 1
ATOM 2356 N N . TRP A 1 304 ? 11.122 -9.509 5.198 1.00 8.62 284 TRP A N 1
ATOM 2357 C CA . TRP A 1 304 ? 11.372 -9.055 6.543 1.00 9.56 284 TRP A CA 1
ATOM 2358 C C . TRP A 1 304 ? 12.785 -8.594 6.801 1.00 9.97 284 TRP A C 1
ATOM 2359 O O . TRP A 1 304 ? 13.239 -8.484 7.929 1.00 11.37 284 TRP A O 1
ATOM 2370 N N . GLY A 1 305 ? 13.499 -8.231 5.738 1.00 9.31 285 GLY A N 1
ATOM 2371 C CA . GLY A 1 305 ? 14.733 -7.497 5.916 1.00 9.21 285 GLY A CA 1
ATOM 2372 C C . GLY A 1 305 ? 15.928 -8.294 6.387 1.00 9.25 285 GLY A C 1
ATOM 2373 O O . GLY A 1 305 ? 16.890 -7.750 6.903 1.00 10.46 285 GLY A O 1
ATOM 2374 N N . TRP A 1 306 ? 15.896 -9.601 6.150 1.00 8.81 286 TRP A N 1
ATOM 2375 C CA . TRP A 1 306 ? 17.025 -10.438 6.592 1.00 8.80 286 TRP A CA 1
ATOM 2376 C C . TRP A 1 306 ? 18.326 -10.033 5.902 1.00 8.64 286 TRP A C 1
ATOM 2377 O O . TRP A 1 306 ? 18.357 -9.876 4.675 1.00 8.93 286 TRP A O 1
ATOM 2388 N N . GLU A 1 307 ? 19.401 -9.921 6.684 1.00 8.38 287 GLU A N 1
ATOM 2389 C CA . GLU A 1 307 ? 20.762 -9.849 6.175 1.00 9.50 287 GLU A CA 1
ATOM 2390 C C . GLU A 1 307 ? 21.698 -10.454 7.240 1.00 8.98 287 GLU A C 1
ATOM 2391 O O . GLU A 1 307 ? 21.604 -10.041 8.402 1.00 10.00 287 GLU A O 1
ATOM 2397 N N . PRO A 1 308 ? 22.545 -11.399 6.884 1.00 8.38 288 PRO A N 1
ATOM 2398 C CA . PRO A 1 308 ? 23.487 -11.916 7.851 1.00 8.92 288 PRO A CA 1
ATOM 2399 C C . PRO A 1 308 ? 24.608 -10.928 8.146 1.00 9.63 288 PRO A C 1
ATOM 2400 O O . PRO A 1 308 ? 24.955 -10.113 7.285 1.00 11.72 288 PRO A O 1
ATOM 2404 N N A LYS A 1 309 ? 25.198 -11.033 9.328 0.70 9.52 289 LYS A N 1
ATOM 2405 N N B LYS A 1 309 ? 25.219 -11.024 9.309 0.30 8.17 289 LYS A N 1
ATOM 2406 C CA A LYS A 1 309 ? 26.274 -10.124 9.805 0.70 10.37 289 LYS A CA 1
ATOM 2407 C CA B LYS A 1 309 ? 26.356 -10.163 9.604 0.30 7.41 289 LYS A CA 1
ATOM 2408 C C A LYS A 1 309 ? 27.600 -10.857 10.053 0.70 9.68 289 LYS A C 1
ATOM 2409 C C B LYS A 1 309 ? 27.668 -10.896 9.775 0.30 8.20 289 LYS A C 1
ATOM 2410 O O A LYS A 1 309 ? 28.619 -10.183 10.186 0.70 11.06 289 LYS A O 1
ATOM 2411 O O B LYS A 1 309 ? 28.711 -10.243 9.765 0.30 8.33 289 LYS A O 1
ATOM 2422 N N . PHE A 1 310 ? 27.633 -12.188 10.089 1.00 8.38 290 PHE A N 1
ATOM 2423 C CA . PHE A 1 310 ? 28.859 -12.922 10.340 1.00 8.89 290 PHE A CA 1
ATOM 2424 C C . PHE A 1 310 ? 29.311 -13.722 9.143 1.00 9.23 290 PHE A C 1
ATOM 2425 O O . PHE A 1 310 ? 28.670 -14.708 8.776 1.00 10.24 290 PHE A O 1
ATOM 2433 N N . ASP A 1 311 ? 30.449 -13.351 8.560 1.00 8.34 291 ASP A N 1
ATOM 2434 C CA . ASP A 1 311 ? 31.145 -14.145 7.596 1.00 8.68 291 ASP A CA 1
ATOM 2435 C C . ASP A 1 311 ? 32.067 -15.141 8.295 1.00 8.67 291 ASP A C 1
ATOM 2436 O O . ASP A 1 311 ? 32.130 -15.211 9.543 1.00 9.28 291 ASP A O 1
ATOM 2441 N N . ILE A 1 312 ? 32.807 -15.912 7.520 1.00 9.16 292 ILE A N 1
ATOM 2442 C CA . ILE A 1 312 ? 33.603 -16.958 8.110 1.00 8.95 292 ILE A CA 1
ATOM 2443 C C . ILE A 1 312 ? 34.733 -16.413 8.995 1.00 10.30 292 ILE A C 1
ATOM 2444 O O . ILE A 1 312 ? 35.043 -16.969 10.053 1.00 10.95 292 ILE A O 1
ATOM 2449 N N . SER A 1 313 ? 35.298 -15.287 8.607 1.00 10.71 293 SER A N 1
ATOM 2450 C CA . SER A 1 313 ? 36.357 -14.624 9.375 1.00 12.08 293 SER A CA 1
ATOM 2451 C C . SER A 1 313 ? 35.847 -14.133 10.737 1.00 11.11 293 SER A C 1
ATOM 2452 O O . SER A 1 313 ? 36.458 -14.415 11.773 1.00 12.04 293 SER A O 1
ATOM 2455 N N . LYS A 1 314 ? 34.732 -13.426 10.724 1.00 10.11 294 LYS A N 1
ATOM 2456 C CA . LYS A 1 314 ? 34.178 -12.889 11.930 1.00 11.75 294 LYS A CA 1
ATOM 2457 C C . LYS A 1 314 ? 33.695 -13.990 12.856 1.00 10.38 294 LYS A C 1
ATOM 2458 O O . LYS A 1 314 ? 33.858 -13.903 14.060 1.00 11.37 294 LYS A O 1
ATOM 2464 N N . MET A 1 315 ? 33.058 -15.012 12.303 1.00 9.11 295 MET A N 1
ATOM 2465 C CA . MET A 1 315 ? 32.635 -16.123 13.131 1.00 8.55 295 MET A CA 1
ATOM 2466 C C . MET A 1 315 ? 33.866 -16.782 13.748 1.00 8.62 295 MET A C 1
ATOM 2467 O O . MET A 1 315 ? 33.873 -17.152 14.888 1.00 8.95 295 MET A O 1
ATOM 2472 N N . THR A 1 316 ? 34.878 -17.010 12.935 1.00 9.51 296 THR A N 1
ATOM 2473 C CA . THR A 1 316 ? 36.111 -17.673 13.433 1.00 9.70 296 THR A CA 1
ATOM 2474 C C . THR A 1 316 ? 36.748 -16.917 14.634 1.00 10.99 296 THR A C 1
ATOM 2475 O O . THR A 1 316 ? 37.149 -17.504 15.570 1.00 11.80 296 THR A O 1
ATOM 2479 N N . GLU A 1 317 ? 36.797 -15.608 14.542 1.00 12.26 297 GLU A N 1
ATOM 2480 C CA . GLU A 1 317 ? 37.335 -14.799 15.630 1.00 14.40 297 GLU A CA 1
ATOM 2481 C C . GLU A 1 317 ? 36.505 -15.024 16.908 1.00 13.03 297 GLU A C 1
ATOM 2482 O O . GLU A 1 317 ? 37.058 -15.179 17.950 1.00 13.52 297 GLU A O 1
ATOM 2488 N N . GLU A 1 318 ? 35.187 -15.025 16.805 1.00 11.99 298 GLU A N 1
ATOM 2489 C CA . GLU A 1 318 ? 34.358 -15.208 18.008 1.00 12.57 298 GLU A CA 1
ATOM 2490 C C . GLU A 1 318 ? 34.598 -16.583 18.593 1.00 12.07 298 GLU A C 1
ATOM 2491 O O . GLU A 1 318 ? 34.681 -16.792 19.804 1.00 12.01 298 GLU A O 1
ATOM 2497 N N . MET A 1 319 ? 34.555 -17.593 17.733 1.00 10.01 299 MET A N 1
ATOM 2498 C CA . MET A 1 319 ? 34.699 -18.962 18.191 1.00 10.02 299 MET A CA 1
ATOM 2499 C C . MET A 1 319 ? 36.049 -19.155 18.879 1.00 10.95 299 MET A C 1
ATOM 2500 O O . MET A 1 319 ? 36.152 -19.731 19.993 1.00 10.52 299 MET A O 1
ATOM 2505 N N . ILE A 1 320 ? 37.115 -18.787 18.175 1.00 10.95 300 ILE A N 1
ATOM 2506 C CA . ILE A 1 320 ? 38.440 -19.066 18.700 1.00 11.78 300 ILE A CA 1
ATOM 2507 C C . ILE A 1 320 ? 38.717 -18.278 19.983 1.00 11.24 300 ILE A C 1
ATOM 2508 O O . ILE A 1 320 ? 39.268 -18.844 20.960 1.00 12.48 300 ILE A O 1
ATOM 2513 N N . THR A 1 321 ? 38.319 -17.019 20.032 1.00 11.71 301 THR A N 1
ATOM 2514 C CA . THR A 1 321 ? 38.554 -16.217 21.237 1.00 13.50 301 THR A CA 1
ATOM 2515 C C . THR A 1 321 ? 37.887 -16.867 22.455 1.00 12.19 301 THR A C 1
ATOM 2516 O O . THR A 1 321 ? 38.523 -17.074 23.501 1.00 13.56 301 THR A O 1
ATOM 2520 N N . ASN A 1 322 ? 36.609 -17.218 22.341 1.00 10.54 302 ASN A N 1
ATOM 2521 C CA . ASN A 1 322 ? 35.876 -17.780 23.459 1.00 10.38 302 ASN A CA 1
ATOM 2522 C C . ASN A 1 322 ? 36.387 -19.156 23.820 1.00 11.24 302 ASN A C 1
ATOM 2523 O O . ASN A 1 322 ? 36.529 -19.507 25.006 1.00 10.96 302 ASN A O 1
ATOM 2528 N N . LEU A 1 323 ? 36.706 -19.978 22.826 1.00 10.89 303 LEU A N 1
ATOM 2529 C CA . LEU A 1 323 ? 37.215 -21.303 23.107 1.00 11.47 303 LEU A CA 1
ATOM 2530 C C . LEU A 1 323 ? 38.590 -21.290 23.745 1.00 12.10 303 LEU A C 1
ATOM 2531 O O . LEU A 1 323 ? 38.849 -22.087 24.656 1.00 12.73 303 LEU A O 1
ATOM 2536 N N . ARG A 1 324 ? 39.407 -20.339 23.356 1.00 11.52 304 ARG A N 1
ATOM 2537 C CA . ARG A 1 324 ? 40.707 -20.223 23.999 1.00 13.28 304 ARG A CA 1
ATOM 2538 C C . ARG A 1 324 ? 40.479 -19.847 25.472 1.00 14.15 304 ARG A C 1
ATOM 2539 O O . ARG A 1 324 ? 41.199 -20.327 26.362 1.00 15.09 304 ARG A O 1
ATOM 2547 N N . ARG A 1 325 ? 39.554 -18.947 25.744 1.00 12.89 305 ARG A N 1
ATOM 2548 C CA . ARG A 1 325 ? 39.281 -18.516 27.110 1.00 13.51 305 ARG A CA 1
ATOM 2549 C C . ARG A 1 325 ? 38.866 -19.718 27.920 1.00 13.67 305 ARG A C 1
ATOM 2550 O O . ARG A 1 325 ? 39.352 -19.931 29.036 1.00 16.43 305 ARG A O 1
ATOM 2558 N N . LEU A 1 326 ? 37.924 -20.491 27.402 1.00 14.47 306 LEU A N 1
ATOM 2559 C CA . LEU A 1 326 ? 37.441 -21.664 28.100 1.00 17.47 306 LEU A CA 1
ATOM 2560 C C . LEU A 1 326 ? 38.524 -22.709 28.337 1.00 19.18 306 LEU A C 1
ATOM 2561 O O . LEU A 1 326 ? 38.374 -23.551 29.242 1.00 21.16 306 LEU A O 1
ATOM 2566 N N . ASN A 1 327 ? 39.562 -22.697 27.505 1.00 17.42 307 ASN A N 1
ATOM 2567 C CA . ASN A 1 327 ? 40.685 -23.652 27.650 1.00 20.31 307 ASN A CA 1
ATOM 2568 C C . ASN A 1 327 ? 41.867 -23.135 28.467 1.00 24.39 307 ASN A C 1
ATOM 2569 O O . ASN A 1 327 ? 42.915 -23.788 28.575 1.00 25.89 307 ASN A O 1
ATOM 2574 N N . GLU A 1 328 ? 41.719 -21.944 29.023 1.00 24.12 308 GLU A N 1
ATOM 2575 C CA . GLU A 1 328 ? 42.720 -21.438 29.960 1.00 28.49 308 GLU A CA 1
ATOM 2576 C C . GLU A 1 328 ? 42.818 -22.356 31.184 1.00 30.89 308 GLU A C 1
ATOM 2577 O O . GLU A 1 328 ? 43.918 -22.604 31.676 1.00 36.56 308 GLU A O 1
#

B-factor: mean 14.84, std 8.43, range [3.24, 63.43]

Foldseek 3Di:
DLLAEEEEVLVDDQNVVLLVVCCVVPNQLRYEYEYADDDDPDPHHYDYDQLLPLVSVLVVCVVSVHAEYEYDDADAFVSCQVPVVVRLRRLQSSLVSVLVSCLVNVHAYEREAALQQAFPVAAQAAGAQDDDGDGPTSRSVSRVVSQVVVVCCCPVRVHQYAYERAWAEEDQPDDQPPGLSCLLNQLLLCCLQPQEEERQADQFQKTFYAYSVLVSVLSVLVVPADPVLAPGGHYAYDGDDIDGNNVSVVLLCVPGHHHYHYHHDPSNVSSVGGHRGHNRVRSCRRRNRDGDDDSNNSSVVSNVVSNVVND

Organism: NCBI:txid743092

CATH classification: 3.40.50.720

Solvent-accessible surface area: 13590 Å² total; per-residue (Å²): 96,32,115,19,1,1,0,4,12,1,54,26,44,28,1,51,23,0,8,74,22,0,14,129,85,79,27,80,114,45,2,3,0,6,34,104,160,107,34,172,144,76,164,18,110,20,34,121,14,42,15,89,58,69,131,23,2,34,133,5,3,64,116,15,146,6,63,35,0,2,12,24,22,32,37,92,4,4,52,0,65,127,83,56,150,73,0,88,46,16,10,51,55,0,14,39,14,0,0,86,1,0,88,134,77,133,5,42,0,0,8,20,7,10,2,0,0,0,3,66,90,16,67,73,130,103,0,52,11,108,37,127,40,78,18,131,5,39,17,0,86,7,27,15,108,8,7,96,29,2,38,48,15,50,172,126,80,60,10,28,0,7,0,0,4,13,7,4,13,0,1,47,89,48,137,39,92,18,13,4,24,10,1,0,1,33,0,0,8,51,1,26,94,78,22,123,7,96,0,11,0,45,111,96,10,76,0,3,0,0,4,1,57,0,0,14,64,0,0,23,56,0,10,83,14,87,73,133,45,11,106,49,27,1,22,0,0,0,12,30,20,46,10,1,0,48,72,0,31,131,44,0,53,82,77,25,136,19,61,12,90,42,128,70,55,76,33,18,99,6,3,81,24,9,2,46,10,1,57,6,80,34,0,93,160,21,23,53,4,120,36,126,21,77,38,52,124,0,0,91,71,0,5,71,22,4,125,115,100,68,180

Radius of gyration: 18.83 Å; Cα contacts (8 Å, |Δi|>4): 634; chains: 1; bounding box: 55×37×46 Å

Sequence (311 aa):
GSHMILVTGALGQIGTELVLALQEKYGNDKIIASDLKEPENYHCKFEKCDIRDIETYERINNEENKIEIVYHLAAILLSAAGEKNNPELCHDVNYNGLEENVLKTAKKKYNQKKLFCPSSIAVFGPDVPKEMTPQNVELNPKTVYGITKVKGEELCDTYFKEHGIDVRGIRYPGLISWKHKPSGGTTDYAVEMYFDAVESGKYECFVNRNNTRLPMMMFMDDAIRATLELMDAPLDSSLNYHSNYNLSSMSFSAEELEKEISAHVDFNCLYKPDYRQDIADTWPISINDDDARKDWGWEPKKFDISKMTEEMITNLRRLNE

Secondary structure (DSSP, 8-state):
---EEEEETTTSHHHHHHHHHHHHHH-GGGEEEEESS--SS-SSEEEE--TT-HHHHHHHHHHTTEEEEEE-----HHHHHH-HHHHHIIIIIHHHHHHHHHHHHT-EEE--EEGGG--TTS-SSSB-SSS----SSHHHHHHHHHHHHHHHHHHHH---EE-EEE-EEE-SSS-----TTHHHHHHHHHHHHHSEEEESS-TT-EEEEEEHHHHHHHHHHHHHS-GGG-S-SS-EE---EEEEHHHHHHHHHTTS--EEEE---THHHHHTTS-S-B--HHHHHHH-------HHHHHHHHHHHHHHHT-

Nearest PDB structures (foldseek):
  5y1d-assembly2_B  TM=1.002E+00  e=7.341E-65  uncultured archaeon MedDCM-OCT-S05-C57
  6jyg-assembly1_F  TM=9.766E-01  e=7.453E-42  Phytophthora infestans T30-4
  6jyg-assembly1_E  TM=9.751E-01  e=3.439E-40  Phytophthora infestans T30-4
  7ol1-assembly1_B  TM=9.719E-01  e=5.594E-40  Clostridioides difficile
  5k4t-assembly1_A  TM=9.634E-01  e=2.767E-37  Trypanosoma brucei

InterPro domains:
  IPR001509 NAD-dependent epimerase/dehydratase [PF01370] (2-229)
  IPR036291 NAD(P)-binding domain superfamily [SSF51735] (2-305)
  IPR051225 NAD(P)-dependent epimerase/dehydratase [PTHR42687] (2-304)